Protein AF-0000000086680753 (afdb_homodimer)

Organism: NCBI:txid175570

Secondary structure (DSSP, 8-state):
--EEEEE--EEEE-S---TTTS-SSGGGTPPPEEEEE-GGGGGGGTT--TT-EEEEEEE-TTS-TT--EE-GGG-TTSPPEEGGGS--S-SSS-EEEEEEEEEEEETTEEEEES--PPTTPEEEEEEEPTT-GGG-/--EEEEE--EEEE-S---TTTS-SSGGGTPPPEEEEE-GGGGGGGTT--TT-EEEEEEE-TTS-TT--EE-GGG-TTSPPEEGGGS--S-SSS-EEEEEEEEEEEETTEEEEES--PPTTPEEEEEEEPTT-GGG-

Sequence (272 aa):
MTEFHVRAVGRVESPLTDPATAPKQGDEGAPESTIVFEPEVAEALADLRPGTDVIVLTWLDRADRDVLAVHPRGDGSRPLTGVFSTRSPHRPNPIGLHRVTIAAVDGLRVRVRDLEALDGTPVLDVKPVLGDPADRMTEFHVRAVGRVESPLTDPATAPKQGDEGAPESTIVFEPEVAEALADLRPGTDVIVLTWLDRADRDVLAVHPRGDGSRPLTGVFSTRSPHRPNPIGLHRVTIAAVDGLRVRVRDLEALDGTPVLDVKPVLGDPADR

InterPro domains:
  IPR023368 Uncharacterised protein family UPF0066, conserved site [PS01318] (82-93)
  IPR023370 TrmO-like, N-terminal domain [PF01980] (22-129)
  IPR023370 TrmO-like, N-terminal domain [PS51668] (6-136)
  IPR023370 TrmO-like, N-terminal domain [TIGR00104] (2-129)
  IPR023370 TrmO-like, N-terminal domain [cd09281] (8-128)
  IPR036413 YaeB-like superfamily [SSF118196] (1-130)
  IPR036414 YaeB, N-terminal domain superfamily [G3DSA:2.40.30.70] (1-131)
  IPR040372 YaeB-like [PTHR12818] (4-130)

Nearest PDB structures (foldseek):
  2nv4-assembly1_B  TM=9.648E-01  e=2.435E-14  Archaeoglobus fulgidus
  3okx-assembly1_A  TM=9.359E-01  e=1.931E-12  Rhodopseudomonas palustris CGA009
  3okx-assembly1_B  TM=9.207E-01  e=9.817E-12  Rhodopseudomonas palustris CGA009
  7btz-assembly1_A  TM=8.408E-01  e=1.798E-08  Pseudomonas aeruginosa
  7bu1-assembly1_B  TM=8.582E-01  e=2.978E-08  Pseudomonas aeruginosa

Radius of gyration: 17.63 Å; Cα contacts (8 Å, |Δi|>4): 709; chains: 2; bounding box: 53×44×38 Å

Structure (mmCIF, N/CA/C/O backbone):
data_AF-0000000086680753-model_v1
#
loop_
_entity.id
_entity.type
_entity.pdbx_description
1 polymer 'tRNA (N6-threonylcarbamoyladenosine(37)-N6)-methyltransferase TrmO'
#
loop_
_atom_site.group_PDB
_atom_site.id
_atom_site.type_symbol
_atom_site.label_atom_id
_atom_site.label_alt_id
_atom_site.label_comp_id
_atom_site.label_asym_id
_atom_site.label_entity_id
_atom_site.label_seq_id
_atom_site.pdbx_PDB_ins_code
_atom_site.Cartn_x
_atom_site.Cartn_y
_atom_site.Cartn_z
_atom_site.occupancy
_atom_site.B_iso_or_equiv
_atom_site.auth_seq_id
_atom_site.auth_comp_id
_atom_site.auth_asym_id
_atom_site.auth_atom_id
_atom_site.pdbx_PDB_model_num
ATOM 1 N N . MET A 1 1 ? -0.742 -4.562 -20.891 1 67.62 1 MET A N 1
ATOM 2 C CA . MET A 1 1 ? -0.911 -4.469 -19.453 1 67.62 1 MET A CA 1
ATOM 3 C C . MET A 1 1 ? -1.925 -3.389 -19.094 1 67.62 1 MET A C 1
ATOM 5 O O . MET A 1 1 ? -1.919 -2.305 -19.672 1 67.62 1 MET A O 1
ATOM 9 N N . THR A 1 2 ? -2.979 -3.742 -18.297 1 86.5 2 THR A N 1
ATOM 10 C CA . THR A 1 2 ? -4.023 -2.814 -17.875 1 86.5 2 THR A CA 1
ATOM 11 C C . THR A 1 2 ? -3.451 -1.74 -16.953 1 86.5 2 THR A C 1
ATOM 13 O O . THR A 1 2 ? -2.625 -2.033 -16.078 1 86.5 2 THR A O 1
ATOM 16 N N . GLU A 1 3 ? -3.666 -0.49 -17.344 1 89.5 3 GLU A N 1
ATOM 17 C CA . GLU A 1 3 ? -3.16 0.636 -16.562 1 89.5 3 GLU A CA 1
ATOM 18 C C . GLU A 1 3 ? -4.297 1.396 -15.883 1 89.5 3 GLU A C 1
ATOM 20 O O . GLU A 1 3 ? -5.441 1.356 -16.344 1 89.5 3 GLU A O 1
ATOM 25 N N . PHE A 1 4 ? -3.996 1.906 -14.75 1 94.81 4 PHE A N 1
ATOM 26 C CA . PHE A 1 4 ? -4.887 2.762 -13.977 1 94.81 4 PHE A CA 1
ATOM 27 C C . PHE A 1 4 ? -4.195 4.066 -13.602 1 94.81 4 PHE A C 1
ATOM 29 O O . PHE A 1 4 ? -2.973 4.188 -13.727 1 94.81 4 PHE A O 1
ATOM 36 N N . HIS A 1 5 ? -5.008 5.012 -13.203 1 95.62 5 HIS A N 1
ATOM 37 C CA . HIS A 1 5 ? -4.438 6.289 -12.797 1 95.62 5 HIS A CA 1
ATOM 38 C C . HIS A 1 5 ? -4.621 6.52 -11.297 1 95.62 5 HIS A C 1
ATOM 40 O O . HIS A 1 5 ? -5.684 6.234 -10.75 1 95.62 5 HIS A O 1
ATOM 46 N N . VAL A 1 6 ? -3.586 6.953 -10.68 1 96.69 6 VAL A N 1
ATOM 47 C CA . VAL A 1 6 ? -3.684 7.426 -9.305 1 96.69 6 VAL A CA 1
ATOM 48 C C . VAL A 1 6 ? -3.518 8.945 -9.266 1 96.69 6 VAL A C 1
ATOM 50 O O . VAL A 1 6 ? -2.82 9.516 -10.109 1 96.69 6 VAL A O 1
ATOM 53 N N . ARG A 1 7 ? -4.137 9.523 -8.383 1 97 7 ARG A N 1
ATOM 54 C CA . ARG A 1 7 ? -3.975 10.969 -8.211 1 97 7 ARG A CA 1
ATOM 55 C C . ARG A 1 7 ? -3.334 11.281 -6.859 1 97 7 ARG A C 1
ATOM 57 O O . ARG A 1 7 ? -3.604 10.609 -5.863 1 97 7 ARG A O 1
ATOM 64 N N . ALA A 1 8 ? -2.486 12.273 -6.852 1 98.25 8 ALA A N 1
ATOM 65 C CA . ALA A 1 8 ? -1.929 12.75 -5.59 1 98.25 8 ALA A CA 1
ATOM 66 C C . ALA A 1 8 ? -2.998 13.43 -4.738 1 98.25 8 ALA A C 1
ATOM 68 O O . ALA A 1 8 ? -3.668 14.359 -5.199 1 98.25 8 ALA A O 1
ATOM 69 N N . VAL A 1 9 ? -3.189 12.977 -3.535 1 98.56 9 VAL A N 1
ATOM 70 C CA . VAL A 1 9 ? -4.164 13.594 -2.643 1 98.56 9 VAL A CA 1
ATOM 71 C C . VAL A 1 9 ? -3.463 14.586 -1.712 1 98.56 9 VAL A C 1
ATOM 73 O O . VAL A 1 9 ? -4.109 15.242 -0.892 1 98.56 9 VAL A O 1
ATOM 76 N N . GLY A 1 10 ? -2.229 14.664 -1.753 1 98.56 10 GLY A N 1
ATOM 77 C CA . GLY A 1 10 ? -1.37 15.555 -0.987 1 98.56 10 GLY A CA 1
ATOM 78 C C . GLY A 1 10 ? 0.098 15.414 -1.344 1 98.56 10 GLY A C 1
ATOM 79 O O . GLY A 1 10 ? 0.443 14.789 -2.346 1 98.56 10 GLY A O 1
ATOM 80 N N . ARG A 1 11 ? 0.912 16 -0.553 1 98.56 11 ARG A N 1
ATOM 81 C CA . ARG A 1 11 ? 2.357 15.969 -0.752 1 98.56 11 ARG A CA 1
ATOM 82 C C . ARG A 1 11 ? 3.096 16.047 0.58 1 98.56 11 ARG A C 1
ATOM 84 O O . ARG A 1 11 ? 2.58 16.594 1.551 1 98.56 11 ARG A O 1
ATOM 91 N N . VAL A 1 12 ? 4.254 15.484 0.548 1 98.12 12 VAL A N 1
ATOM 92 C CA . VAL A 1 12 ? 5.105 15.516 1.732 1 98.12 12 VAL A CA 1
ATOM 93 C C . VAL A 1 12 ? 5.938 16.797 1.741 1 98.12 12 VAL A C 1
ATOM 95 O O . VAL A 1 12 ? 6.508 17.172 0.718 1 98.12 12 VAL A O 1
ATOM 98 N N . GLU A 1 13 ? 5.945 17.438 2.789 1 97.88 13 GLU A N 1
ATOM 99 C CA . GLU A 1 13 ? 6.938 18.453 3.125 1 97.88 13 GLU A CA 1
ATOM 100 C C . GLU A 1 13 ? 7.945 17.922 4.141 1 97.88 13 GLU A C 1
ATOM 102 O O . GLU A 1 13 ? 7.582 17.594 5.273 1 97.88 13 GLU A O 1
ATOM 107 N N . SER A 1 14 ? 9.141 17.797 3.736 1 95.38 14 SER A N 1
ATOM 108 C CA . SER A 1 14 ? 10.164 17.156 4.562 1 95.38 14 SER A CA 1
ATOM 109 C C . SER A 1 14 ? 11.516 17.844 4.375 1 95.38 14 SER A C 1
ATOM 111 O O . SER A 1 14 ? 11.789 18.422 3.326 1 95.38 14 SER A O 1
ATOM 113 N N . PRO A 1 15 ? 12.391 17.797 5.477 1 93.06 15 PRO A N 1
ATOM 114 C CA . PRO A 1 15 ? 13.766 18.266 5.301 1 93.06 15 PRO A CA 1
ATOM 115 C C . PRO A 1 15 ? 14.609 17.312 4.449 1 93.06 15 PRO A C 1
ATOM 117 O O . PRO A 1 15 ? 15.711 17.672 4.027 1 93.06 15 PRO A O 1
ATOM 120 N N . LEU A 1 16 ? 14.133 16.141 4.223 1 91 16 LEU A N 1
ATOM 121 C CA . LEU A 1 16 ? 14.844 15.172 3.398 1 91 16 LEU A CA 1
ATOM 122 C C . LEU A 1 16 ? 14.734 15.531 1.92 1 91 16 LEU A C 1
ATOM 124 O O . LEU A 1 16 ? 13.648 15.438 1.336 1 91 16 LEU A O 1
ATOM 128 N N . THR A 1 17 ? 15.797 15.859 1.272 1 89.75 17 THR A N 1
ATOM 129 C CA . THR A 1 17 ? 15.742 16.312 -0.115 1 89.75 17 THR A CA 1
ATOM 130 C C . THR 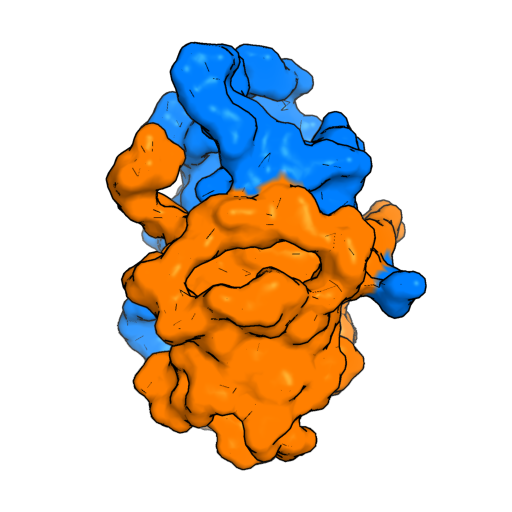A 1 17 ? 16.625 15.43 -1 1 89.75 17 THR A C 1
ATOM 132 O O . THR A 1 17 ? 16.5 15.453 -2.225 1 89.75 17 THR A O 1
ATOM 135 N N . ASP A 1 18 ? 17.438 14.648 -0.335 1 84.94 18 ASP A N 1
ATOM 136 C CA . ASP A 1 18 ? 18.406 13.812 -1.051 1 84.94 18 ASP A CA 1
ATOM 137 C C . ASP A 1 18 ? 18.203 12.336 -0.708 1 84.94 18 ASP A C 1
ATOM 139 O O . ASP A 1 18 ? 18.422 11.93 0.436 1 84.94 18 ASP A O 1
ATOM 143 N N . PRO A 1 19 ? 17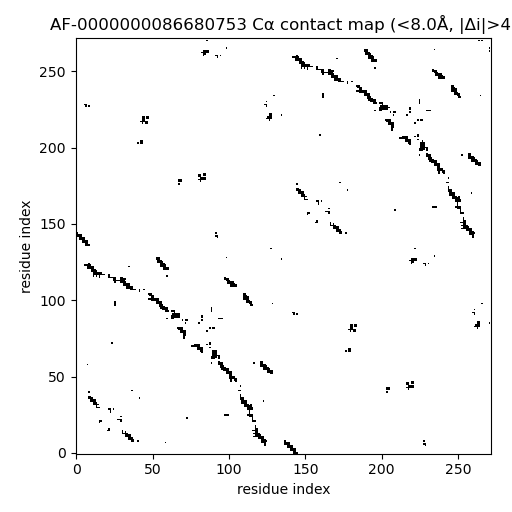.938 11.617 -1.78 1 79.69 19 PRO A N 1
ATOM 144 C CA . PRO A 1 19 ? 17.734 10.188 -1.535 1 79.69 19 PRO A CA 1
ATOM 145 C C . PRO A 1 19 ? 18.953 9.508 -0.934 1 79.69 19 PRO A C 1
ATOM 147 O O . PRO A 1 19 ? 18.812 8.539 -0.186 1 79.69 19 PRO A O 1
ATOM 150 N N . ALA A 1 20 ? 20.078 9.977 -1.262 1 78.31 20 ALA A N 1
ATOM 151 C CA . ALA A 1 20 ? 21.312 9.352 -0.806 1 78.31 20 ALA A CA 1
ATOM 152 C C . ALA A 1 20 ? 21.484 9.516 0.701 1 78.31 20 ALA A C 1
ATOM 154 O O . ALA A 1 20 ? 22.156 8.703 1.348 1 78.31 20 ALA A O 1
ATOM 155 N N . THR A 1 21 ? 20.875 10.531 1.277 1 76.25 21 THR A N 1
ATOM 156 C CA . THR A 1 21 ? 21.094 10.812 2.691 1 76.25 21 THR A CA 1
ATOM 157 C C . THR A 1 21 ? 19.859 10.484 3.508 1 76.25 21 THR A C 1
ATOM 159 O O . THR A 1 21 ? 19.875 10.555 4.738 1 76.25 21 THR A O 1
ATOM 162 N N . ALA A 1 22 ? 18.859 10.203 2.834 1 74.62 22 ALA A N 1
ATOM 163 C CA . ALA A 1 22 ? 17.609 9.875 3.527 1 74.62 22 ALA A CA 1
ATOM 164 C C . ALA A 1 22 ? 17.703 8.508 4.195 1 74.62 22 ALA A C 1
ATOM 166 O O . ALA A 1 22 ? 18.281 7.578 3.645 1 74.62 22 ALA A O 1
ATOM 167 N N . PRO A 1 23 ? 17.125 8.469 5.445 1 76.25 23 PRO A N 1
ATOM 168 C CA . PRO A 1 23 ? 17.016 7.137 6.043 1 76.25 23 PRO A CA 1
ATOM 169 C C . PRO A 1 23 ? 16.25 6.152 5.172 1 76.25 23 PRO A C 1
ATOM 171 O O . PRO A 1 23 ? 15.344 6.555 4.434 1 76.25 23 PRO A O 1
ATOM 174 N N . LYS A 1 24 ? 16.625 4.973 5.215 1 72 24 LYS A N 1
ATOM 175 C CA . LYS A 1 24 ? 15.977 3.955 4.391 1 72 24 LYS A CA 1
ATOM 176 C C . LYS A 1 24 ? 14.625 3.568 4.969 1 72 24 LYS A C 1
ATOM 178 O O . LYS A 1 24 ? 13.711 3.195 4.23 1 72 24 LYS A O 1
ATOM 183 N N . GLN A 1 25 ? 14.516 3.662 6.391 1 73.56 25 GLN A N 1
ATOM 184 C CA . GLN A 1 25 ? 13.25 3.395 7.066 1 73.56 25 GLN A CA 1
ATOM 185 C C . GLN A 1 25 ? 12.93 4.484 8.086 1 73.56 25 GLN A C 1
ATOM 187 O O . GLN A 1 25 ? 13.836 5.125 8.625 1 73.56 25 GLN A O 1
ATOM 192 N N . GLY A 1 26 ? 11.648 4.688 8.281 1 75.5 26 GLY A N 1
ATOM 193 C CA . GLY A 1 26 ? 11.18 5.758 9.141 1 75.5 26 GLY A CA 1
ATOM 194 C C . GLY A 1 26 ? 11.664 5.629 10.578 1 75.5 26 GLY A C 1
ATOM 195 O O . GLY A 1 26 ? 11.961 6.629 11.227 1 75.5 26 GLY A O 1
ATOM 196 N N . ASP A 1 27 ? 11.781 4.359 10.977 1 73.31 27 ASP A N 1
ATOM 197 C CA . ASP A 1 27 ? 12.148 4.145 12.375 1 73.31 27 ASP A CA 1
ATOM 198 C C . ASP A 1 27 ? 13.656 4.281 12.578 1 73.31 27 ASP A C 1
ATOM 200 O O . ASP A 1 27 ? 14.148 4.168 13.695 1 73.31 27 ASP A O 1
ATOM 204 N N . GLU A 1 28 ? 14.328 4.59 11.57 1 74.06 28 GLU A N 1
ATOM 205 C CA . GLU A 1 28 ? 15.773 4.766 11.648 1 74.06 28 GLU A CA 1
ATOM 206 C C . GLU A 1 28 ? 16.141 6.23 11.844 1 74.06 28 GLU A C 1
ATOM 208 O O . GLU A 1 28 ? 17.172 6.691 11.344 1 74.06 28 GLU A O 1
ATOM 213 N N . GLY A 1 29 ? 15.203 7.016 12.445 1 74.81 29 GLY A N 1
ATOM 214 C CA . GLY A 1 29 ? 15.516 8.398 12.773 1 74.81 29 GLY A CA 1
ATOM 215 C C . GLY A 1 29 ? 15.031 9.383 11.719 1 74.81 29 GLY A C 1
ATOM 216 O O . GLY A 1 29 ? 15.719 10.367 11.43 1 74.81 29 GLY A O 1
ATOM 217 N N . ALA A 1 30 ? 13.961 9.125 11.102 1 78.38 30 ALA A N 1
ATOM 218 C CA . ALA A 1 30 ? 13.414 10.094 10.156 1 78.38 30 ALA A CA 1
ATOM 219 C C . ALA A 1 30 ? 12.922 11.344 10.875 1 78.38 30 ALA A C 1
ATOM 221 O O . ALA A 1 30 ? 12.336 11.258 11.961 1 78.38 30 ALA A O 1
ATOM 222 N N . PRO A 1 31 ? 13.32 12.508 10.297 1 85.12 31 PRO A N 1
ATOM 223 C CA . PRO A 1 31 ? 12.82 13.742 10.891 1 85.12 31 PRO A CA 1
ATOM 224 C C . PRO A 1 31 ? 11.297 13.883 10.781 1 85.12 31 PRO A C 1
ATOM 226 O O . PRO A 1 31 ? 10.672 13.164 10 1 85.12 31 PRO A O 1
ATOM 229 N N . GLU A 1 32 ? 10.828 14.719 11.609 1 92.25 32 GLU A N 1
ATOM 230 C CA . GLU A 1 32 ? 9.414 15.031 11.477 1 92.25 32 GLU A CA 1
ATOM 231 C C . GLU A 1 32 ? 9.109 15.648 10.117 1 92.25 32 GLU A C 1
ATOM 233 O O . GLU A 1 32 ? 9.914 16.422 9.586 1 92.25 32 GLU A O 1
ATOM 238 N N . SER A 1 33 ? 7.996 15.273 9.578 1 96.69 33 SER A N 1
ATOM 239 C CA . SER A 1 33 ? 7.527 15.781 8.297 1 96.69 33 SER A CA 1
ATOM 240 C C . SER A 1 33 ? 6.047 16.141 8.344 1 96.69 33 SER A C 1
ATOM 242 O O . SER A 1 33 ? 5.371 15.867 9.344 1 96.69 33 SER A O 1
ATOM 244 N N . THR A 1 34 ? 5.672 16.922 7.363 1 98.5 34 THR A N 1
ATOM 245 C CA . THR A 1 34 ? 4.27 17.297 7.246 1 98.5 34 THR A CA 1
ATOM 246 C C . THR A 1 34 ? 3.68 16.812 5.93 1 98.5 34 THR A C 1
ATOM 248 O O . THR A 1 34 ? 4.32 16.906 4.883 1 98.5 34 THR A O 1
ATOM 251 N N . ILE A 1 35 ? 2.535 16.203 6.012 1 98.75 35 ILE A N 1
ATOM 252 C CA . ILE A 1 35 ? 1.749 15.93 4.812 1 98.75 35 ILE A CA 1
ATOM 253 C C . ILE A 1 35 ? 0.737 17.047 4.594 1 98.75 35 ILE A C 1
ATOM 255 O O . ILE A 1 35 ? -0.054 17.359 5.484 1 98.75 35 ILE A O 1
ATOM 259 N N . VAL A 1 36 ? 0.804 17.656 3.436 1 98.81 36 VAL A N 1
ATOM 260 C CA . VAL A 1 36 ? -0.153 18.688 3.061 1 98.81 36 VAL A CA 1
ATOM 261 C C . VAL A 1 36 ? -1.163 18.125 2.064 1 98.81 36 VAL A C 1
ATOM 263 O O . VAL A 1 36 ? -0.826 17.875 0.905 1 98.81 36 VAL A O 1
ATOM 266 N N . PHE A 1 37 ? -2.393 18 2.48 1 98.75 37 PHE A N 1
ATOM 267 C CA . PHE A 1 37 ? -3.422 17.375 1.656 1 98.75 37 PHE A CA 1
ATOM 268 C C . PHE A 1 37 ? -4.098 18.406 0.763 1 98.75 37 PHE A C 1
ATOM 270 O O . PHE A 1 37 ? -4.105 19.594 1.077 1 98.75 37 PHE A O 1
ATOM 277 N N . GLU A 1 38 ? -4.629 17.938 -0.342 1 98.31 38 GLU A N 1
ATOM 278 C CA . GLU A 1 38 ? -5.449 18.766 -1.222 1 98.31 38 GLU A CA 1
ATOM 279 C C . GLU A 1 38 ? -6.801 19.078 -0.584 1 98.31 38 GLU A C 1
ATOM 281 O O . GLU A 1 38 ? -7.391 18.219 0.083 1 98.31 38 GLU A O 1
ATOM 286 N N . PRO A 1 39 ? -7.336 20.266 -0.831 1 98.06 39 PRO A N 1
ATOM 287 C CA . PRO A 1 39 ? -8.633 20.641 -0.251 1 98.06 39 PRO A CA 1
ATOM 288 C C . PRO A 1 39 ? -9.742 19.672 -0.639 1 98.06 39 PRO A C 1
ATOM 290 O O . PRO A 1 39 ? -10.672 19.453 0.141 1 98.06 39 PRO A O 1
ATOM 293 N N . GLU A 1 40 ? -9.68 19.078 -1.734 1 97.44 40 GLU A N 1
ATOM 294 C CA . GLU A 1 40 ? -10.719 18.203 -2.271 1 97.44 40 GLU A CA 1
ATOM 295 C C . GLU A 1 40 ? -10.898 16.953 -1.406 1 97.44 40 GLU A C 1
ATOM 297 O O . GLU A 1 40 ? -11.93 16.281 -1.486 1 97.44 40 GLU A O 1
ATOM 302 N N . VAL A 1 41 ? -9.898 16.641 -0.578 1 98.44 41 VAL A N 1
ATOM 303 C CA . VAL A 1 41 ? -10.016 15.414 0.204 1 98.44 41 VAL A CA 1
ATOM 304 C C . VAL A 1 41 ? -10.141 15.758 1.687 1 98.44 41 VAL A C 1
ATOM 306 O O . VAL A 1 41 ? -9.891 14.914 2.549 1 98.44 41 VAL A O 1
ATOM 309 N N . ALA A 1 42 ? -10.477 16.938 2.027 1 98.44 42 ALA A N 1
ATOM 310 C CA . ALA A 1 42 ? -10.578 17.406 3.41 1 98.44 42 ALA A CA 1
ATOM 311 C C . ALA A 1 42 ? -11.477 16.484 4.23 1 98.44 42 ALA A C 1
ATOM 313 O O . ALA A 1 42 ? -11.125 16.109 5.355 1 98.44 42 ALA A O 1
ATOM 314 N N . GLU A 1 43 ? -12.609 16.062 3.682 1 98.19 43 GLU A N 1
ATOM 315 C CA . GLU A 1 43 ? -13.555 15.211 4.395 1 98.19 43 GLU A CA 1
ATOM 316 C C . GLU A 1 43 ? -12.938 13.859 4.727 1 98.19 43 GLU A C 1
ATOM 318 O O . GLU A 1 43 ? -13.258 13.258 5.754 1 98.19 43 GLU A O 1
ATOM 323 N N . ALA A 1 44 ? -12.062 13.375 3.865 1 98.5 44 ALA A N 1
ATOM 324 C CA . ALA A 1 44 ? -11.43 12.07 4.066 1 98.5 44 ALA A CA 1
ATOM 325 C C . ALA A 1 44 ? -10.523 12.086 5.289 1 98.5 44 ALA A C 1
ATOM 327 O O . ALA A 1 44 ? -10.234 11.031 5.867 1 98.5 44 ALA A O 1
ATOM 328 N N . LEU A 1 45 ? -10.047 13.227 5.719 1 97.56 45 LEU A N 1
ATOM 329 C CA . LEU A 1 45 ? -9.078 13.359 6.797 1 97.56 45 LEU A CA 1
ATOM 330 C C . LEU A 1 45 ? -9.773 13.641 8.125 1 97.56 45 LEU A C 1
ATOM 332 O O . LEU A 1 45 ? -9.133 13.703 9.172 1 97.56 45 LEU A O 1
ATOM 336 N N . ALA A 1 46 ? -11.039 13.758 8.133 1 96.94 46 ALA A N 1
ATOM 337 C CA . ALA A 1 46 ? -11.812 14.398 9.203 1 96.94 46 ALA A CA 1
ATOM 338 C C . ALA A 1 46 ? -11.586 13.688 10.539 1 96.94 46 ALA A C 1
ATOM 340 O O . ALA A 1 46 ? -11.703 14.297 11.602 1 96.94 46 ALA A O 1
ATOM 341 N N . ASP A 1 47 ? -11.18 12.398 10.516 1 97.19 47 ASP A N 1
ATOM 342 C CA . ASP A 1 47 ? -11.148 11.617 11.75 1 97.19 47 ASP A CA 1
ATOM 343 C C . ASP A 1 47 ? -9.719 11.234 12.125 1 97.19 47 ASP A C 1
ATOM 345 O O . ASP A 1 47 ? -9.508 10.398 13.008 1 97.19 47 ASP A O 1
ATOM 349 N N . LEU A 1 48 ? -8.758 11.812 11.461 1 97.62 48 LEU A N 1
ATOM 350 C CA . 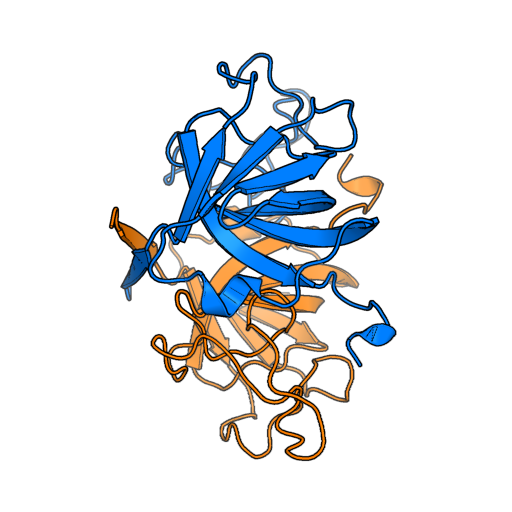LEU A 1 48 ? -7.371 11.625 11.867 1 97.62 48 LEU A CA 1
ATOM 351 C C . LEU A 1 48 ? -7.109 12.281 13.219 1 97.62 48 LEU A C 1
ATOM 353 O O . LEU A 1 48 ? -7.598 13.383 13.484 1 97.62 48 LEU A O 1
ATOM 357 N N . ARG A 1 49 ? -6.332 11.578 14.016 1 97.06 49 ARG A N 1
ATOM 358 C CA . ARG A 1 49 ? -6.082 12.078 15.359 1 97.06 49 ARG A CA 1
ATOM 359 C C . ARG A 1 49 ? -4.605 11.953 15.727 1 97.06 49 ARG A C 1
ATOM 361 O O . ARG A 1 49 ? -3.963 10.953 15.398 1 97.06 49 ARG A O 1
ATOM 368 N N . PRO A 1 50 ? -4.125 12.969 16.484 1 97.62 50 PRO A N 1
ATOM 369 C CA . PRO A 1 50 ? -2.752 12.852 16.969 1 97.62 50 PRO A CA 1
ATOM 370 C C . PRO A 1 50 ? -2.539 11.602 17.828 1 97.62 50 PRO A C 1
ATOM 372 O O . PRO A 1 50 ? -3.43 11.203 18.578 1 97.62 50 PRO A O 1
ATOM 375 N N . GLY A 1 51 ? -1.382 11 17.719 1 96.56 51 GLY A N 1
ATOM 376 C CA . GLY A 1 51 ? -1.025 9.836 18.516 1 96.56 51 GLY A CA 1
ATOM 377 C C . GLY A 1 51 ? -1.35 8.523 17.828 1 96.56 51 GLY A C 1
ATOM 378 O O . GLY A 1 51 ? -0.895 7.465 18.25 1 96.56 51 GLY A O 1
ATOM 379 N N . THR A 1 52 ? -2.082 8.578 16.719 1 95.62 52 THR A N 1
ATOM 380 C CA . THR A 1 52 ? -2.494 7.379 16 1 95.62 52 THR A CA 1
ATOM 381 C C . THR A 1 52 ? -1.432 6.961 14.992 1 95.62 52 THR A C 1
ATOM 383 O O . THR A 1 52 ? -0.862 7.805 14.297 1 95.62 52 THR A O 1
ATOM 386 N N . ASP A 1 53 ? -1.198 5.652 14.961 1 95.25 53 ASP A N 1
ATOM 387 C CA . ASP A 1 53 ? -0.374 5.105 13.883 1 95.25 53 ASP A CA 1
ATOM 388 C C . ASP A 1 53 ? -1.203 4.867 12.625 1 95.25 53 ASP A C 1
ATOM 390 O O . ASP A 1 53 ? -2.307 4.32 12.695 1 95.25 53 ASP A O 1
ATOM 394 N N . VAL A 1 54 ? -0.646 5.266 11.508 1 96.56 54 VAL A N 1
ATOM 395 C CA . VAL A 1 54 ? -1.313 5.055 10.227 1 96.56 54 VAL A CA 1
ATOM 396 C C . VAL A 1 54 ? -0.297 4.598 9.18 1 96.56 54 VAL A C 1
ATOM 398 O O . VAL A 1 54 ? 0.913 4.668 9.414 1 96.56 54 VAL A O 1
ATOM 401 N N . ILE A 1 55 ? -0.802 4.066 8.102 1 96.88 55 ILE A N 1
ATOM 402 C CA . ILE A 1 55 ? -0.023 3.764 6.902 1 96.88 55 ILE A CA 1
ATOM 403 C C . ILE A 1 55 ? -0.229 4.859 5.863 1 96.88 55 ILE A C 1
ATOM 405 O O . ILE A 1 55 ? -1.366 5.199 5.527 1 96.88 55 ILE A O 1
ATOM 409 N N . VAL A 1 56 ? 0.854 5.434 5.453 1 97.88 56 VAL A N 1
ATOM 410 C CA . VAL A 1 56 ? 0.818 6.402 4.359 1 97.88 56 VAL A CA 1
ATOM 411 C C . VAL A 1 56 ? 1.351 5.758 3.082 1 97.88 56 VAL A C 1
ATOM 413 O O . VAL A 1 56 ? 2.432 5.164 3.082 1 97.88 56 VAL A O 1
ATOM 416 N N . LEU A 1 57 ? 0.542 5.781 2.016 1 98.56 57 LEU A N 1
ATOM 417 C CA . LEU A 1 57 ? 0.99 5.367 0.69 1 98.56 57 LEU A CA 1
ATOM 418 C C . LEU A 1 57 ? 1.454 6.566 -0.126 1 98.56 57 LEU A C 1
ATOM 420 O O . LEU A 1 57 ? 0.767 7.59 -0.179 1 98.56 57 LEU A O 1
ATOM 424 N N . THR A 1 58 ? 2.582 6.449 -0.741 1 98.44 58 THR A N 1
ATOM 425 C CA . THR A 1 58 ? 3.148 7.52 -1.555 1 98.44 58 THR A CA 1
ATOM 426 C C . THR A 1 58 ? 3.479 7.016 -2.957 1 98.44 58 THR A C 1
ATOM 428 O O . THR A 1 58 ? 3.441 5.809 -3.215 1 98.44 58 THR A O 1
ATOM 431 N N . TRP A 1 59 ? 3.619 7.945 -3.848 1 98.38 59 TRP A N 1
ATOM 432 C CA . TRP A 1 59 ? 4.238 7.684 -5.141 1 98.38 59 TRP A CA 1
ATOM 433 C C . TRP A 1 59 ? 5.695 8.141 -5.148 1 98.38 59 TRP A C 1
ATOM 435 O O . TRP A 1 59 ? 5.98 9.336 -5.18 1 98.38 59 TRP A O 1
ATOM 445 N N . LEU A 1 60 ? 6.578 7.168 -5.066 1 97.12 60 LEU A N 1
ATOM 446 C CA . LEU A 1 60 ? 8 7.504 -5.086 1 97.12 60 LEU A CA 1
ATOM 447 C C . LEU A 1 60 ? 8.453 7.879 -6.492 1 97.12 60 LEU A C 1
ATOM 449 O O . LEU A 1 60 ? 9.062 7.066 -7.191 1 97.12 60 LEU A O 1
ATOM 453 N N . ASP A 1 61 ? 8.234 9.141 -6.84 1 94.94 61 ASP A N 1
ATOM 454 C CA . ASP A 1 61 ? 8.234 9.633 -8.211 1 94.94 61 ASP A CA 1
ATOM 455 C C . ASP A 1 61 ? 9.656 9.719 -8.766 1 94.94 61 ASP A C 1
ATOM 457 O O . ASP A 1 61 ? 9.852 9.953 -9.961 1 94.94 61 ASP A O 1
ATOM 461 N N . ARG A 1 62 ? 10.688 9.445 -7.992 1 94.38 62 ARG A N 1
ATOM 462 C CA . ARG A 1 62 ? 12.07 9.484 -8.453 1 94.38 62 ARG A CA 1
ATOM 463 C C . ARG A 1 62 ? 12.609 8.086 -8.688 1 94.38 62 ARG A C 1
ATOM 465 O O . ARG A 1 62 ? 13.766 7.914 -9.086 1 94.38 62 ARG A O 1
ATOM 472 N N . ALA A 1 63 ? 11.781 7.102 -8.484 1 95.94 63 ALA A N 1
ATOM 473 C CA . ALA A 1 63 ? 12.203 5.703 -8.586 1 95.94 63 ALA A CA 1
ATOM 474 C C . ALA A 1 63 ? 12.289 5.258 -10.039 1 95.94 63 ALA A C 1
ATOM 476 O O . ALA A 1 63 ? 11.625 5.824 -10.914 1 95.94 63 ALA A O 1
ATOM 477 N N . ASP A 1 64 ? 13.141 4.27 -10.297 1 97.25 64 ASP A N 1
ATOM 478 C CA . ASP A 1 64 ? 13.25 3.59 -11.586 1 97.25 64 ASP A CA 1
ATOM 479 C C . ASP A 1 64 ? 12.273 2.42 -11.672 1 97.25 64 ASP A C 1
ATOM 481 O O . ASP A 1 64 ? 12.438 1.413 -10.984 1 97.25 64 ASP A O 1
ATOM 485 N N . ARG A 1 65 ? 11.352 2.457 -12.586 1 97.62 65 ARG A N 1
ATOM 486 C CA . ARG A 1 65 ? 10.242 1.51 -12.648 1 97.62 65 ARG A CA 1
ATOM 487 C C . ARG A 1 65 ? 10.641 0.256 -13.422 1 97.62 65 ARG A C 1
ATOM 489 O O . ARG A 1 65 ? 9.875 -0.708 -13.484 1 97.62 65 ARG A O 1
ATOM 496 N N . ASP A 1 66 ? 11.781 0.262 -14.031 1 97.62 66 ASP A N 1
ATOM 497 C CA . ASP A 1 66 ? 12.211 -0.875 -14.836 1 97.62 66 ASP A CA 1
ATOM 498 C C . ASP A 1 66 ? 12.977 -1.895 -13.992 1 97.62 66 ASP A C 1
ATOM 500 O O . ASP A 1 66 ? 13.289 -2.988 -14.469 1 97.62 66 ASP A O 1
ATOM 504 N N . VAL A 1 67 ? 13.25 -1.541 -12.781 1 97.94 67 VAL A N 1
ATOM 505 C CA . VAL A 1 67 ? 14.055 -2.4 -11.914 1 97.94 67 VAL A CA 1
ATOM 506 C C . VAL A 1 67 ? 13.188 -3.533 -11.359 1 97.94 67 VAL A C 1
ATOM 508 O O . VAL A 1 67 ? 12.086 -3.293 -10.859 1 97.94 67 VAL A O 1
ATOM 511 N N . LEU A 1 68 ? 13.664 -4.746 -11.469 1 98.5 68 LEU A N 1
ATOM 512 C CA . LEU A 1 68 ? 12.922 -5.906 -11 1 98.5 68 LEU A CA 1
ATOM 513 C C . LEU A 1 68 ? 13.672 -6.625 -9.883 1 98.5 68 LEU A C 1
ATOM 515 O O . LEU A 1 68 ? 13.102 -7.457 -9.172 1 98.5 68 LEU A O 1
ATOM 519 N N . ALA A 1 69 ? 14.906 -6.32 -9.734 1 97.88 69 ALA A N 1
ATOM 520 C CA . ALA A 1 69 ? 15.727 -6.902 -8.672 1 97.88 69 ALA A CA 1
ATOM 521 C C . ALA A 1 69 ? 16.766 -5.898 -8.18 1 97.88 69 ALA A C 1
ATOM 523 O O . ALA A 1 69 ? 17.234 -5.055 -8.945 1 97.88 69 ALA A O 1
ATOM 524 N N . VAL A 1 70 ? 17.062 -6 -6.918 1 96.56 70 VAL A N 1
ATOM 525 C CA . VAL A 1 70 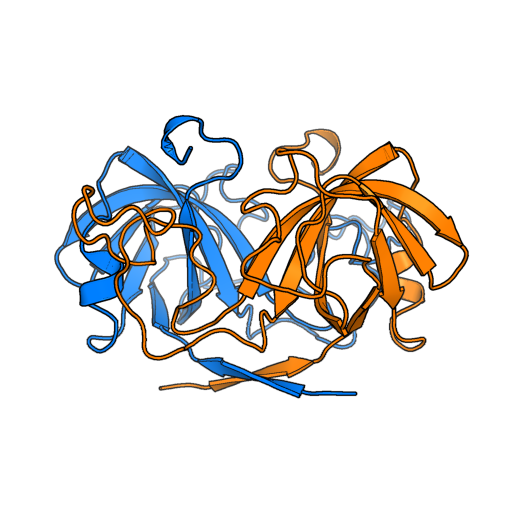? 18.047 -5.109 -6.297 1 96.56 70 VAL A CA 1
ATOM 526 C C . VAL A 1 70 ? 18.859 -5.883 -5.266 1 96.56 70 VAL A C 1
ATOM 528 O O . VAL A 1 70 ? 18.484 -6.988 -4.867 1 96.56 70 VAL A O 1
ATOM 531 N N . HIS A 1 71 ? 20.016 -5.289 -5.035 1 92.19 71 HIS A N 1
ATOM 532 C CA . HIS A 1 71 ? 20.688 -5.707 -3.807 1 92.19 71 HIS A CA 1
ATOM 533 C C . HIS A 1 71 ? 20.031 -5.078 -2.582 1 92.19 71 HIS A C 1
ATOM 535 O O . HIS A 1 71 ? 20 -3.852 -2.449 1 92.19 71 HIS A O 1
ATOM 541 N N . PRO A 1 72 ? 19.547 -5.875 -1.728 1 82.38 72 PRO A N 1
ATOM 542 C CA . PRO A 1 72 ? 18.828 -5.309 -0.578 1 82.38 72 PRO A CA 1
ATOM 543 C C . PRO A 1 72 ? 19.641 -4.223 0.135 1 82.38 72 PRO A C 1
ATOM 545 O O . PRO A 1 72 ? 20.844 -4.371 0.329 1 82.38 72 PRO A O 1
ATOM 548 N N . ARG A 1 73 ? 19 -3.117 0.412 1 78 73 ARG A N 1
ATOM 549 C CA . ARG A 1 73 ? 19.547 -1.945 1.086 1 78 73 ARG A CA 1
ATOM 550 C C . ARG A 1 73 ? 20.766 -1.404 0.338 1 78 73 ARG A C 1
ATOM 552 O O . ARG A 1 73 ? 21.609 -0.745 0.931 1 78 73 ARG A O 1
ATOM 559 N N . GLY A 1 74 ? 20.844 -1.85 -0.907 1 77.69 74 GLY A N 1
ATOM 560 C CA . GLY A 1 74 ? 21.953 -1.379 -1.729 1 77.69 74 GLY A CA 1
ATOM 561 C C . GLY A 1 74 ? 23.266 -2.037 -1.386 1 77.69 74 GLY A C 1
ATOM 562 O O . GLY A 1 74 ? 24.328 -1.573 -1.811 1 77.69 74 GLY A O 1
ATOM 563 N N . ASP A 1 75 ? 23.172 -3.094 -0.526 1 80.38 75 ASP A N 1
ATOM 564 C CA . ASP A 1 75 ? 24.359 -3.83 -0.122 1 80.38 75 ASP A CA 1
ATOM 565 C C . ASP A 1 75 ? 24.781 -4.832 -1.197 1 80.38 75 ASP A C 1
ATOM 567 O O . ASP A 1 75 ? 24.234 -5.93 -1.276 1 80.38 75 ASP A O 1
ATOM 571 N N . GLY A 1 76 ? 25.734 -4.441 -1.883 1 85 76 GLY A N 1
ATOM 572 C CA . GLY A 1 76 ? 26.203 -5.219 -3.02 1 85 76 GLY A CA 1
ATOM 573 C C . GLY A 1 76 ? 26.703 -6.598 -2.635 1 85 76 GLY A C 1
ATOM 574 O O . GLY A 1 76 ? 26.844 -7.473 -3.492 1 85 76 GLY A O 1
ATOM 575 N N . SER A 1 77 ? 27.031 -6.832 -1.372 1 87.94 77 SER A N 1
ATOM 576 C CA . SER A 1 77 ? 27.5 -8.133 -0.92 1 87.94 77 SER A CA 1
ATOM 577 C C . SER A 1 77 ? 26.344 -9.117 -0.772 1 87.94 77 SER A C 1
ATOM 579 O O . SER A 1 77 ? 26.562 -10.328 -0.671 1 87.94 77 SER A O 1
ATOM 581 N N . ARG A 1 78 ? 25.188 -8.641 -0.781 1 88.5 78 ARG A N 1
ATOM 582 C CA . ARG A 1 78 ? 24 -9.477 -0.677 1 88.5 78 ARG A CA 1
ATOM 583 C C . ARG A 1 78 ? 23.516 -9.906 -2.057 1 88.5 78 ARG A C 1
ATOM 585 O O . ARG A 1 78 ? 23.703 -9.188 -3.039 1 88.5 78 ARG A O 1
ATOM 592 N N . PRO A 1 79 ? 23 -11.023 -2.146 1 92.12 79 PRO A N 1
ATOM 593 C CA . PRO A 1 79 ? 22.516 -11.484 -3.451 1 92.12 79 PRO A CA 1
ATOM 594 C C . PRO A 1 79 ? 21.406 -10.594 -4.016 1 92.12 79 PRO A C 1
ATOM 596 O O . PRO A 1 79 ? 20.672 -9.961 -3.256 1 92.12 79 PRO A O 1
ATOM 599 N N . LEU A 1 80 ? 21.406 -10.484 -5.344 1 94.81 80 LEU A N 1
ATOM 600 C CA . LEU A 1 80 ? 20.281 -9.852 -6.027 1 94.81 80 LEU A CA 1
ATOM 601 C C . LEU A 1 80 ? 18.969 -10.484 -5.605 1 94.81 80 LEU A C 1
ATOM 603 O O . LEU A 1 80 ? 18.844 -11.711 -5.551 1 94.81 80 LEU A O 1
ATOM 607 N N . THR A 1 81 ? 18.047 -9.664 -5.227 1 96.56 81 THR A N 1
ATOM 608 C CA . THR A 1 81 ? 16.75 -10.078 -4.695 1 96.56 81 THR A CA 1
ATOM 609 C C . THR A 1 81 ? 15.609 -9.414 -5.469 1 96.56 81 THR A C 1
ATOM 611 O O . THR A 1 81 ? 15.656 -8.219 -5.75 1 96.56 81 THR A O 1
ATOM 614 N N . GLY A 1 82 ? 14.648 -10.195 -5.891 1 98.12 82 GLY A N 1
ATOM 615 C CA . GLY A 1 82 ? 13.484 -9.625 -6.543 1 98.12 82 GLY A CA 1
ATOM 616 C C . GLY A 1 82 ? 12.789 -8.562 -5.707 1 98.12 82 GLY A C 1
ATOM 617 O O . GLY A 1 82 ? 12.641 -8.727 -4.492 1 98.12 82 GLY A O 1
ATOM 618 N N . VAL A 1 83 ? 12.328 -7.531 -6.352 1 98.12 83 VAL A N 1
ATOM 619 C CA . VAL A 1 83 ? 11.883 -6.344 -5.629 1 98.12 83 VAL A CA 1
ATOM 620 C C . VAL A 1 83 ? 10.602 -6.664 -4.852 1 98.12 83 VAL A C 1
ATOM 622 O O . VAL A 1 83 ? 10.273 -5.98 -3.881 1 98.12 83 VAL A O 1
ATOM 625 N N . PHE A 1 84 ? 9.867 -7.746 -5.16 1 98.44 84 PHE A N 1
ATOM 626 C CA . PHE A 1 84 ? 8.664 -8.102 -4.422 1 98.44 84 PHE A CA 1
ATOM 627 C C . PHE A 1 84 ? 9.016 -8.734 -3.08 1 98.44 84 PHE A C 1
ATOM 629 O O . PHE A 1 84 ? 8.141 -8.961 -2.246 1 98.44 84 PHE A O 1
ATOM 636 N N . SER A 1 85 ? 10.273 -8.938 -2.865 1 96.62 85 SER A N 1
ATOM 637 C CA . SER A 1 85 ? 10.758 -9.414 -1.574 1 96.62 85 SER A CA 1
ATOM 638 C C . SER A 1 85 ? 11.578 -8.336 -0.863 1 96.62 85 SER A C 1
ATOM 640 O O . SER A 1 85 ? 12.344 -8.641 0.051 1 96.62 85 SER A O 1
ATOM 642 N N . THR A 1 86 ? 11.477 -7.121 -1.324 1 94.88 86 THR A N 1
ATOM 643 C CA . THR A 1 86 ? 12.172 -5.992 -0.724 1 94.88 86 THR A CA 1
ATOM 644 C C . THR A 1 86 ? 11.242 -4.793 -0.582 1 94.88 86 THR A C 1
ATOM 646 O O . THR A 1 86 ? 10.078 -4.855 -0.982 1 94.88 86 THR A O 1
ATOM 649 N N . ARG A 1 87 ? 11.758 -3.771 -0.011 1 94 87 ARG A N 1
ATOM 650 C CA . ARG A 1 87 ? 11.031 -2.512 0.082 1 94 87 ARG A CA 1
ATOM 651 C C . ARG A 1 87 ? 11.695 -1.431 -0.765 1 94 87 ARG A C 1
ATOM 653 O O . ARG A 1 87 ? 11.547 -0.239 -0.486 1 94 87 ARG A O 1
ATOM 660 N N . SER A 1 88 ? 12.414 -1.867 -1.771 1 94.12 88 SER A N 1
ATOM 661 C CA . SER A 1 88 ? 13.055 -0.941 -2.697 1 94.12 88 SER A CA 1
ATOM 662 C C . SER A 1 88 ? 12.039 -0.002 -3.336 1 94.12 88 SER A C 1
ATOM 664 O O . SER A 1 88 ? 10.953 -0.43 -3.73 1 94.12 88 SER A O 1
ATOM 666 N N . PRO A 1 89 ? 12.406 1.299 -3.395 1 95.31 89 PRO A N 1
ATOM 667 C CA . PRO A 1 89 ? 11.523 2.213 -4.129 1 95.31 89 PRO A CA 1
ATOM 668 C C . PRO A 1 89 ? 11.484 1.92 -5.625 1 95.31 89 PRO A C 1
ATOM 670 O O . PRO A 1 89 ? 10.547 2.326 -6.316 1 95.31 89 PRO A O 1
ATOM 673 N N . HIS A 1 90 ? 12.586 1.308 -6.145 1 96.94 90 HIS A N 1
ATOM 674 C CA . HIS A 1 90 ? 12.688 0.968 -7.559 1 96.94 90 HIS A CA 1
ATOM 675 C C . HIS A 1 90 ? 11.93 -0.321 -7.871 1 96.94 90 HIS A C 1
ATOM 677 O O . HIS A 1 90 ? 12.391 -1.412 -7.523 1 96.94 90 HIS A O 1
ATOM 683 N N . ARG A 1 91 ? 10.93 -0.202 -8.57 1 98.56 91 ARG A N 1
ATOM 684 C CA . ARG A 1 91 ? 10.008 -1.3 -8.852 1 98.56 91 ARG A CA 1
ATOM 685 C C . ARG A 1 91 ? 8.945 -0.881 -9.859 1 98.56 91 ARG A C 1
ATOM 687 O O . ARG A 1 91 ? 8.766 0.31 -10.117 1 98.56 91 ARG A O 1
ATOM 694 N N . PRO A 1 92 ? 8.18 -1.785 -10.453 1 98.25 92 PRO A N 1
ATOM 695 C CA . PRO A 1 92 ? 7.25 -1.461 -11.531 1 98.25 92 PRO A CA 1
ATOM 696 C C . PRO A 1 92 ? 6.254 -0.371 -11.141 1 98.25 92 PRO A C 1
ATOM 698 O O . PRO A 1 92 ? 5.98 0.535 -11.938 1 98.25 92 PRO A O 1
ATOM 701 N N . ASN A 1 93 ? 5.637 -0.496 -9.992 1 98.69 93 ASN A N 1
ATOM 702 C CA . ASN A 1 93 ? 4.82 0.558 -9.398 1 98.69 93 ASN A CA 1
ATOM 703 C C . ASN A 1 93 ? 5.445 1.095 -8.117 1 98.69 93 ASN A C 1
ATOM 705 O O . ASN A 1 93 ? 5.383 0.443 -7.07 1 98.69 93 ASN A O 1
ATOM 709 N N . PRO A 1 94 ? 6.047 2.287 -8.172 1 98.31 94 PRO A N 1
ATOM 710 C CA . PRO A 1 94 ? 6.805 2.787 -7.023 1 98.31 94 PRO A CA 1
ATOM 711 C C . PRO A 1 94 ? 5.906 3.357 -5.926 1 98.31 94 PRO A C 1
ATOM 713 O O . PRO A 1 94 ? 6.035 4.531 -5.566 1 98.31 94 PRO A O 1
ATOM 716 N N . ILE A 1 95 ? 5.02 2.52 -5.445 1 98.5 95 ILE A N 1
ATOM 717 C CA . ILE A 1 95 ? 4.16 2.883 -4.324 1 98.5 95 ILE A CA 1
ATOM 718 C C . ILE A 1 95 ? 4.902 2.648 -3.01 1 98.5 95 ILE A C 1
ATOM 720 O O . ILE A 1 95 ? 5.25 1.512 -2.68 1 98.5 95 ILE A O 1
ATOM 724 N N . GLY A 1 96 ? 5.184 3.73 -2.32 1 97.25 96 GLY A N 1
ATOM 725 C CA . GLY A 1 96 ? 5.773 3.631 -0.995 1 97.25 96 GLY A CA 1
ATOM 726 C C . GLY A 1 96 ? 4.766 3.279 0.083 1 97.25 96 GLY A C 1
ATOM 727 O O . GLY A 1 96 ? 3.604 3.688 0.011 1 97.25 96 GLY A O 1
ATOM 728 N N . LEU A 1 97 ? 5.152 2.555 1.002 1 96.44 97 LEU A N 1
ATOM 729 C CA . LEU A 1 97 ? 4.379 2.166 2.176 1 96.44 97 LEU A CA 1
ATOM 730 C C . LEU A 1 97 ? 5.105 2.553 3.459 1 96.44 97 LEU A C 1
ATOM 732 O O . LEU A 1 97 ? 6.188 2.031 3.744 1 96.44 97 LEU A O 1
ATOM 736 N N . HIS A 1 98 ? 4.496 3.473 4.258 1 94.25 98 HIS A N 1
ATOM 737 C CA . HIS A 1 98 ? 5.148 4.031 5.434 1 94.25 98 HIS A CA 1
ATOM 738 C C . HIS A 1 98 ? 4.25 3.924 6.664 1 94.25 98 HIS A C 1
ATOM 740 O O . HIS A 1 98 ? 3.115 4.402 6.652 1 94.25 98 HIS A O 1
ATOM 746 N N . ARG A 1 99 ? 4.738 3.246 7.633 1 93.81 99 ARG A N 1
ATOM 747 C CA . ARG A 1 99 ? 4.066 3.369 8.922 1 93.81 99 ARG A CA 1
ATOM 748 C C . ARG A 1 99 ? 4.531 4.621 9.664 1 93.81 99 ARG A C 1
ATOM 750 O O . ARG A 1 99 ? 5.73 4.801 9.898 1 93.81 99 ARG A O 1
ATOM 757 N N . VAL A 1 100 ? 3.621 5.473 10.039 1 95.38 100 VAL A N 1
ATOM 758 C CA . VAL A 1 100 ? 3.977 6.723 10.695 1 95.38 100 VAL A CA 1
ATOM 759 C C . VAL A 1 100 ? 3.051 6.961 11.891 1 95.38 100 VAL A C 1
ATOM 761 O O . VAL A 1 100 ? 2.002 6.328 12 1 95.38 100 VAL A O 1
ATOM 764 N N . THR A 1 101 ? 3.492 7.816 12.719 1 96.12 101 THR A N 1
ATOM 765 C CA . THR A 1 101 ? 2.666 8.281 13.828 1 96.12 101 THR A CA 1
ATOM 766 C C . THR A 1 101 ? 2.213 9.719 13.602 1 96.12 101 THR A C 1
ATOM 768 O O . THR A 1 101 ? 3.027 10.594 13.289 1 96.12 101 THR A O 1
ATOM 771 N N . ILE A 1 102 ? 0.899 9.961 13.688 1 97.75 102 ILE A N 1
ATOM 772 C CA . ILE A 1 102 ? 0.39 11.32 13.562 1 97.75 102 ILE A CA 1
ATOM 773 C C . ILE A 1 102 ? 0.773 12.133 14.797 1 97.75 102 ILE A C 1
ATOM 775 O O . ILE A 1 102 ? 0.459 11.75 15.922 1 97.75 102 ILE A O 1
ATOM 779 N N . ALA A 1 103 ? 1.479 13.195 14.57 1 98.12 103 ALA A N 1
ATOM 780 C CA . ALA A 1 103 ? 1.905 14.055 15.672 1 98.12 103 ALA A CA 1
ATOM 781 C C . ALA A 1 103 ? 0.893 15.172 15.922 1 98.12 103 ALA A C 1
ATOM 783 O O . ALA A 1 103 ? 0.623 15.531 17.062 1 98.12 103 ALA A O 1
ATOM 784 N N . ALA A 1 104 ? 0.353 15.734 14.836 1 98.44 104 ALA A N 1
ATOM 785 C CA . ALA A 1 104 ? -0.617 16.828 14.914 1 98.44 104 ALA A CA 1
ATOM 786 C C . ALA A 1 104 ? -1.432 16.922 13.625 1 98.44 104 ALA A C 1
ATOM 788 O O . ALA A 1 104 ? -0.962 16.531 12.555 1 98.44 104 ALA A O 1
ATOM 789 N N . VAL A 1 105 ? -2.621 17.438 13.797 1 98.44 105 VAL A N 1
ATOM 790 C CA . VAL A 1 105 ? -3.496 17.703 12.664 1 98.44 105 VAL A CA 1
ATOM 791 C C . VAL A 1 105 ? -3.967 19.141 12.695 1 98.44 105 VAL A C 1
ATOM 793 O O . VAL A 1 105 ? -4.602 19.578 13.664 1 98.44 105 VAL A O 1
ATOM 796 N N . ASP A 1 106 ? -3.668 19.906 11.711 1 97.94 106 ASP A N 1
ATOM 797 C CA . ASP A 1 106 ? -4.094 21.281 11.539 1 97.94 106 ASP A CA 1
ATOM 798 C C . ASP A 1 106 ? -4.727 21.5 10.164 1 97.94 106 ASP A C 1
ATOM 800 O O . ASP A 1 106 ? -4.055 21.953 9.227 1 97.94 106 ASP A O 1
ATOM 804 N N . GLY A 1 107 ? -6.043 21.297 10.094 1 97.12 107 GLY A N 1
ATOM 805 C CA . GLY A 1 107 ? -6.711 21.359 8.805 1 97.12 107 GLY A CA 1
ATOM 806 C C . GLY A 1 107 ? -6.172 20.359 7.805 1 97.12 107 GLY A C 1
ATOM 807 O O . GLY A 1 107 ? -6.223 19.141 8.039 1 97.12 107 GLY A O 1
ATOM 808 N N . LEU A 1 108 ? -5.609 20.906 6.758 1 98.5 108 LEU A N 1
ATOM 809 C CA . LEU A 1 108 ? -5.113 20.078 5.668 1 98.5 108 LEU A CA 1
ATOM 810 C C . LEU A 1 108 ? -3.656 19.688 5.898 1 98.5 108 LEU A C 1
ATOM 812 O O . LEU A 1 108 ? -3.064 18.969 5.09 1 98.5 108 LEU A O 1
ATOM 816 N N . ARG A 1 109 ? -3.098 20.125 6.988 1 98.75 109 ARG A N 1
ATOM 817 C CA . ARG A 1 109 ? -1.705 19.844 7.32 1 98.75 109 ARG A CA 1
ATOM 818 C C . ARG A 1 109 ? -1.607 18.828 8.461 1 98.75 109 ARG A C 1
ATOM 820 O O . ARG A 1 109 ? -2.1 19.078 9.562 1 98.75 109 ARG A O 1
ATOM 827 N N . VAL A 1 110 ? -1.015 17.703 8.203 1 98.75 110 VAL A N 1
ATOM 828 C CA . VAL A 1 110 ? -0.86 16.625 9.172 1 98.75 110 VAL A CA 1
ATOM 829 C C . VAL A 1 110 ? 0.623 16.375 9.445 1 98.75 110 VAL A C 1
ATOM 831 O O . VAL A 1 110 ? 1.35 15.914 8.562 1 98.75 110 VAL A O 1
ATOM 834 N N . ARG A 1 111 ? 1.052 16.719 10.617 1 98.62 111 ARG A N 1
ATOM 835 C CA . ARG A 1 111 ? 2.428 16.438 11.016 1 98.62 111 ARG A CA 1
ATOM 836 C C . ARG A 1 111 ? 2.594 14.984 11.438 1 98.62 111 ARG A C 1
ATOM 838 O O . ARG A 1 111 ? 1.758 14.445 12.156 1 98.62 111 ARG A O 1
ATOM 845 N N . VAL A 1 112 ? 3.666 14.398 10.945 1 97.88 112 VAL A N 1
ATOM 846 C CA . VAL A 1 112 ? 3.869 12.977 11.227 1 97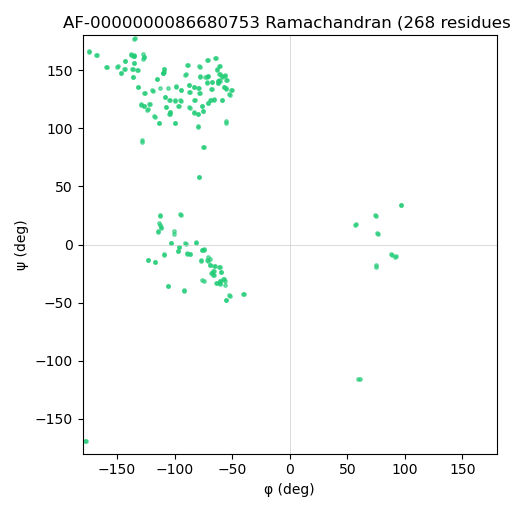.88 112 VAL A CA 1
ATOM 847 C C . VAL A 1 112 ? 5.324 12.734 11.617 1 97.88 112 VAL A C 1
ATOM 849 O O . VAL A 1 112 ? 6.207 13.523 11.273 1 97.88 112 VAL A O 1
ATOM 852 N N . ARG A 1 113 ? 5.484 11.648 12.344 1 95.56 113 ARG A N 1
ATOM 853 C CA . ARG A 1 113 ? 6.805 11.125 12.672 1 95.56 113 ARG A CA 1
ATOM 854 C C . ARG A 1 113 ? 7.082 9.828 11.922 1 95.56 113 ARG A C 1
ATOM 856 O O . ARG A 1 113 ? 6.148 9.117 11.531 1 95.56 113 ARG A O 1
ATOM 863 N N . ASP A 1 114 ? 8.391 9.578 11.648 1 92.06 114 ASP A N 1
ATOM 864 C CA . ASP A 1 114 ? 8.867 8.312 11.094 1 92.06 114 ASP A CA 1
ATOM 865 C C . ASP A 1 114 ? 8.508 8.188 9.617 1 92.06 114 ASP A C 1
ATOM 867 O O . ASP A 1 114 ? 8.242 7.09 9.125 1 92.06 114 ASP A O 1
ATOM 871 N N . LEU A 1 115 ? 8.328 9.297 8.945 1 93.38 115 LEU A N 1
ATOM 872 C CA . LEU A 1 115 ? 8.141 9.297 7.5 1 93.38 115 LEU A CA 1
ATOM 873 C C . LEU A 1 115 ? 9.461 9.586 6.785 1 93.38 115 LEU A C 1
ATOM 875 O O . LEU A 1 115 ? 10.008 10.68 6.906 1 93.38 115 LEU A O 1
ATOM 879 N N . GLU A 1 116 ? 9.945 8.688 5.984 1 91.12 116 GLU A N 1
ATOM 880 C CA . GLU A 1 116 ? 11.25 8.82 5.344 1 91.12 116 GLU A CA 1
ATOM 881 C C . GLU A 1 116 ? 11.109 9.281 3.898 1 91.12 116 GLU A C 1
ATOM 883 O O . GLU A 1 116 ? 12.094 9.344 3.162 1 91.12 116 GLU A O 1
ATOM 888 N N . ALA A 1 117 ? 10 9.695 3.496 1 94 117 ALA A N 1
ATOM 889 C CA . ALA A 1 117 ? 9.773 10.164 2.133 1 94 117 ALA A CA 1
ATOM 890 C C . ALA A 1 117 ? 10.414 11.531 1.91 1 94 117 ALA A C 1
ATOM 892 O O . ALA A 1 117 ? 10.367 12.398 2.787 1 94 117 ALA A O 1
ATOM 893 N N . LEU A 1 118 ? 10.945 11.758 0.699 1 95.38 118 LEU A N 1
ATOM 894 C CA . LEU A 1 118 ? 11.625 13 0.335 1 95.38 118 LEU A CA 1
ATOM 895 C C . LEU A 1 118 ? 10.625 14.148 0.199 1 95.38 118 LEU A C 1
ATOM 897 O O . LEU A 1 118 ? 9.438 13.914 -0.055 1 95.38 118 LEU A O 1
ATOM 901 N N . ASP A 1 119 ? 11.203 15.305 0.321 1 96.75 119 ASP A N 1
ATOM 902 C CA . ASP A 1 119 ? 10.406 16.5 0.112 1 96.75 119 ASP A CA 1
ATOM 903 C C . ASP A 1 119 ? 9.734 16.484 -1.259 1 96.75 119 ASP A C 1
ATOM 905 O O . ASP A 1 119 ? 10.359 16.141 -2.26 1 96.75 119 ASP A O 1
ATOM 909 N N . GLY A 1 120 ? 8.422 16.844 -1.279 1 97.31 120 GLY A N 1
ATOM 910 C CA . GLY A 1 120 ? 7.691 16.922 -2.533 1 97.31 120 GLY A CA 1
ATOM 911 C C . GLY A 1 120 ? 7.062 15.609 -2.955 1 97.31 120 GLY A C 1
ATOM 912 O O . GLY A 1 120 ? 6.297 15.562 -3.92 1 97.31 120 GLY A O 1
ATOM 913 N N . THR A 1 121 ? 7.367 14.531 -2.275 1 97.5 121 THR A N 1
ATOM 914 C CA . THR A 1 121 ? 6.832 13.227 -2.643 1 97.5 121 THR A CA 1
ATOM 915 C C . THR A 1 121 ? 5.305 13.242 -2.615 1 97.5 121 THR A C 1
ATOM 917 O O . THR A 1 121 ? 4.703 13.664 -1.626 1 97.5 121 THR A O 1
ATOM 920 N N . PRO A 1 122 ? 4.645 12.883 -3.734 1 98.5 122 PRO A N 1
ATOM 921 C CA . PRO A 1 122 ? 3.184 12.812 -3.746 1 98.5 122 PRO A CA 1
ATOM 922 C C . PRO A 1 122 ? 2.633 11.766 -2.779 1 98.5 122 PRO A C 1
ATOM 924 O O . PRO A 1 122 ? 3.215 10.688 -2.631 1 98.5 122 PRO A O 1
ATOM 927 N N . VAL A 1 123 ? 1.568 12.078 -2.078 1 98.75 123 VAL A N 1
ATOM 928 C CA . VAL A 1 123 ? 0.841 11.164 -1.205 1 98.75 123 VAL A CA 1
ATOM 929 C C . VAL A 1 123 ? -0.382 10.617 -1.937 1 98.75 123 VAL A C 1
ATOM 931 O O . VAL A 1 123 ? -1.104 11.359 -2.602 1 98.75 123 VAL A O 1
ATOM 934 N N . LEU A 1 124 ? -0.601 9.312 -1.804 1 98.69 124 LEU A N 1
ATOM 935 C CA . LEU A 1 124 ? -1.676 8.664 -2.549 1 98.69 124 LEU A CA 1
ATOM 936 C C . LEU A 1 124 ? -2.846 8.328 -1.631 1 98.69 124 LEU A C 1
ATOM 938 O O . LEU A 1 124 ? -4 8.336 -2.062 1 98.69 124 LEU A O 1
ATOM 942 N N . ASP A 1 125 ? -2.564 7.969 -0.414 1 98.62 125 ASP A N 1
ATOM 943 C CA . ASP A 1 125 ? -3.602 7.477 0.485 1 98.62 125 ASP A CA 1
ATOM 944 C C . ASP A 1 125 ? -3.092 7.395 1.922 1 98.62 125 ASP A C 1
ATOM 946 O O . ASP A 1 125 ? -1.883 7.445 2.16 1 98.62 125 ASP A O 1
ATOM 950 N N . VAL A 1 126 ? -3.959 7.309 2.852 1 98.5 126 VAL A N 1
ATOM 951 C CA . VAL A 1 126 ? -3.705 7.027 4.262 1 98.5 126 VAL A CA 1
ATOM 952 C C . VAL A 1 126 ? -4.66 5.941 4.75 1 98.5 126 VAL A C 1
ATOM 954 O O . VAL A 1 126 ? -5.844 5.941 4.398 1 98.5 126 VAL A O 1
ATOM 957 N N . LYS A 1 127 ? -4.18 4.992 5.484 1 97 127 LYS A N 1
ATOM 958 C CA . LYS A 1 127 ? -4.973 3.908 6.059 1 97 127 LYS A CA 1
ATOM 959 C C . LYS A 1 127 ? -4.574 3.643 7.508 1 97 127 LYS A C 1
ATOM 961 O O . LYS A 1 127 ? -3.422 3.863 7.891 1 97 127 LYS A O 1
ATOM 966 N N . PRO A 1 128 ? -5.523 3.158 8.305 1 94.38 128 PRO A N 1
ATOM 967 C CA . PRO A 1 128 ? -5.113 2.629 9.602 1 94.38 128 PRO A CA 1
ATOM 968 C C . PRO A 1 128 ? -4.152 1.444 9.484 1 94.38 128 PRO A C 1
ATOM 970 O O . PRO A 1 128 ? -4.168 0.733 8.477 1 94.38 128 PRO A O 1
ATOM 973 N N . VAL A 1 129 ? -3.311 1.239 10.516 1 92.19 129 VAL A N 1
ATOM 974 C CA . VAL A 1 129 ? -2.395 0.103 10.539 1 92.19 129 VAL A CA 1
ATOM 975 C C . VAL A 1 129 ? -3.189 -1.201 10.539 1 92.19 129 VAL A C 1
ATOM 977 O O . VAL A 1 129 ? -4.258 -1.283 11.156 1 92.19 129 VAL A O 1
ATOM 980 N N . LEU A 1 130 ? -2.66 -2.193 9.773 1 77.88 130 LEU A N 1
ATOM 981 C CA . LEU A 1 130 ? -3.291 -3.508 9.758 1 77.88 130 LEU A CA 1
ATOM 982 C C . LEU A 1 130 ? -3.244 -4.148 11.148 1 77.88 130 LEU A C 1
ATOM 984 O O . LEU A 1 130 ? -2.244 -4.031 11.852 1 77.88 130 LEU A O 1
ATOM 988 N N . GLY A 1 131 ? -4.273 -5.031 11.445 1 64.25 131 GLY A N 1
ATOM 989 C CA . GLY A 1 131 ? -4.312 -5.785 12.688 1 64.25 131 GLY A CA 1
ATOM 990 C C . GLY A 1 131 ? -4.699 -4.938 13.883 1 64.25 131 GLY A C 1
ATOM 991 O O . GLY A 1 131 ? -4.75 -5.434 15.016 1 64.25 131 GLY A O 1
ATOM 992 N N . ASP A 1 132 ? -4.562 -3.691 13.734 1 50.12 132 ASP A N 1
ATOM 993 C CA . ASP A 1 132 ? -5.008 -2.889 14.867 1 50.12 132 ASP A CA 1
ATOM 994 C C . ASP A 1 132 ? -6.461 -3.193 15.219 1 50.12 132 ASP A C 1
ATOM 996 O O . ASP A 1 132 ? -7.348 -3.092 14.367 1 50.12 132 ASP A O 1
ATOM 1000 N N . PRO A 1 133 ? -6.629 -3.949 16.312 1 43.78 133 PRO A N 1
ATOM 1001 C CA . PRO A 1 133 ? -7.934 -4.363 16.828 1 43.78 133 PRO A CA 1
ATOM 1002 C C . PRO A 1 133 ? -8.984 -3.256 16.734 1 43.78 133 PRO A C 1
ATOM 1004 O O . PRO A 1 133 ? -10.18 -3.539 16.625 1 43.78 133 PRO A O 1
ATOM 1007 N N . ALA A 1 134 ? -8.594 -2.104 17.062 1 41.78 134 ALA A N 1
ATOM 1008 C CA . ALA A 1 134 ? -9.633 -1.083 17.062 1 41.78 134 ALA A CA 1
ATOM 1009 C C . ALA A 1 134 ? -10.32 -1 15.703 1 41.78 134 ALA A C 1
ATOM 1011 O O . ALA A 1 134 ? -11.375 -0.378 15.57 1 41.78 134 ALA A O 1
ATOM 1012 N N . ASP A 1 135 ? -9.602 -1.213 14.648 1 42.62 135 ASP A N 1
ATOM 1013 C CA . ASP A 1 135 ? -10.148 -1.069 13.305 1 42.62 135 ASP A CA 1
ATOM 1014 C C . ASP A 1 135 ? -11.141 -2.193 12.992 1 42.62 135 ASP A C 1
ATOM 1016 O O . ASP A 1 135 ? -11.609 -2.32 11.859 1 42.62 135 ASP A O 1
ATOM 1020 N N . ARG A 1 136 ? -11.102 -3.188 13.93 1 35.41 136 ARG A N 1
ATOM 1021 C CA . ARG A 1 136 ? -12.188 -4.152 13.812 1 35.41 136 ARG A CA 1
ATOM 1022 C C . ARG A 1 136 ? -13.508 -3.547 14.273 1 35.41 136 ARG A C 1
ATOM 1024 O O . ARG A 1 136 ? -13.531 -2.689 15.156 1 35.41 136 ARG A O 1
ATOM 1031 N N . MET B 1 1 ? -4.848 18.328 -10.156 1 68.88 1 MET B N 1
ATOM 1032 C CA . MET B 1 1 ? -4.223 17.297 -9.352 1 68.88 1 MET B CA 1
ATOM 1033 C C . MET B 1 1 ? -3.291 16.438 -10.195 1 68.88 1 MET B C 1
ATOM 1035 O O . MET B 1 1 ? -3.621 16.094 -11.336 1 68.88 1 MET B O 1
ATOM 1039 N N . THR B 1 2 ? -2 16.266 -9.758 1 87.31 2 THR B N 1
ATOM 1040 C CA . THR B 1 2 ? -1.004 15.469 -10.469 1 87.31 2 THR B CA 1
ATOM 1041 C C . THR B 1 2 ? -1.396 13.992 -10.469 1 87.31 2 THR B C 1
ATOM 1043 O O . THR B 1 2 ? -1.877 13.469 -9.461 1 87.31 2 THR B O 1
ATOM 1046 N N . GLU B 1 3 ? -1.465 13.422 -11.664 1 90.62 3 GLU B N 1
ATOM 1047 C CA . GLU B 1 3 ? -1.846 12.023 -11.812 1 90.62 3 GLU B CA 1
ATOM 1048 C C . GLU B 1 3 ? -0.662 11.172 -12.258 1 90.62 3 GLU B C 1
ATOM 1050 O O . GLU B 1 3 ? 0.28 11.688 -12.867 1 90.62 3 GLU B O 1
ATOM 1055 N N . PHE B 1 4 ? -0.648 9.953 -11.812 1 95.06 4 PHE B N 1
ATOM 1056 C CA . PHE B 1 4 ? 0.332 8.938 -12.195 1 95.06 4 PHE B CA 1
ATOM 1057 C C . PHE B 1 4 ? -0.359 7.672 -12.68 1 95.06 4 PHE B C 1
ATOM 1059 O O . PHE B 1 4 ? -1.533 7.445 -12.383 1 95.06 4 PHE B O 1
ATOM 1066 N N . HIS B 1 5 ? 0.379 6.898 -13.414 1 95.69 5 HIS B N 1
ATOM 1067 C CA . HIS B 1 5 ? -0.184 5.645 -13.906 1 95.69 5 HIS B CA 1
ATOM 1068 C C . HIS B 1 5 ? 0.384 4.449 -13.148 1 95.69 5 HIS B C 1
ATOM 1070 O O . HIS B 1 5 ? 1.586 4.395 -12.883 1 95.69 5 HIS B O 1
ATOM 1076 N N . VAL B 1 6 ? -0.479 3.578 -12.773 1 96.75 6 VAL B N 1
ATOM 1077 C CA . VAL B 1 6 ? -0.053 2.287 -12.242 1 96.75 6 VAL B CA 1
ATOM 1078 C C . VAL B 1 6 ? -0.396 1.18 -13.242 1 96.75 6 VAL B C 1
ATOM 1080 O O . VAL B 1 6 ? -1.385 1.279 -13.969 1 96.75 6 VAL B O 1
ATOM 1083 N N . ARG B 1 7 ? 0.375 0.235 -13.266 1 96.94 7 ARG B N 1
ATOM 1084 C CA . ARG B 1 7 ? 0.091 -0.91 -14.125 1 96.94 7 ARG B CA 1
ATOM 1085 C C . ARG B 1 7 ? -0.165 -2.166 -13.297 1 96.94 7 ARG B C 1
ATOM 1087 O O . ARG B 1 7 ? 0.464 -2.369 -12.258 1 96.94 7 ARG B O 1
ATOM 1094 N N . ALA B 1 8 ? -1.094 -2.965 -13.75 1 98.25 8 ALA B N 1
ATOM 1095 C CA . ALA B 1 8 ? -1.311 -4.262 -13.117 1 98.25 8 ALA B CA 1
ATOM 1096 C C . ALA B 1 8 ? -0.137 -5.203 -13.375 1 98.25 8 ALA B C 1
ATOM 1098 O O . ALA B 1 8 ? 0.246 -5.426 -14.523 1 98.25 8 ALA B O 1
ATOM 1099 N N . VAL B 1 9 ? 0.455 -5.727 -12.344 1 98.56 9 VAL B N 1
ATOM 1100 C CA . VAL B 1 9 ? 1.561 -6.664 -12.508 1 98.56 9 VAL B CA 1
ATOM 1101 C C . VAL B 1 9 ? 1.042 -8.094 -12.414 1 98.56 9 VAL B C 1
ATOM 1103 O O . VAL B 1 9 ? 1.811 -9.055 -12.547 1 98.56 9 VAL B O 1
ATOM 1106 N N . GLY B 1 10 ? -0.151 -8.281 -12.125 1 98.56 10 GLY B N 1
ATOM 1107 C CA . GLY B 1 10 ? -0.855 -9.555 -12.016 1 98.56 10 GLY B CA 1
ATOM 1108 C C . GLY B 1 10 ? -2.334 -9.391 -11.719 1 98.56 10 GLY B C 1
ATOM 1109 O O . GLY B 1 10 ? -2.871 -8.281 -11.805 1 98.56 10 GLY B O 1
ATOM 1110 N N . ARG B 1 11 ? -2.951 -10.477 -11.398 1 98.56 11 ARG B N 1
ATOM 1111 C CA . ARG B 1 11 ? -4.371 -10.484 -11.07 1 98.56 11 ARG B CA 1
ATOM 1112 C C . ARG B 1 11 ? -4.691 -11.586 -10.055 1 98.56 11 ARG B C 1
ATOM 1114 O O . ARG B 1 11 ? -3.988 -12.594 -9.992 1 98.56 11 ARG B O 1
ATOM 1121 N N . VAL B 1 12 ? -5.719 -11.328 -9.344 1 98.12 12 VAL B N 1
ATOM 1122 C CA . VAL B 1 12 ? -6.18 -12.297 -8.359 1 98.12 12 VAL B CA 1
ATOM 1123 C C . VAL B 1 12 ? -7.133 -13.297 -9.023 1 98.12 12 VAL B C 1
ATOM 1125 O O . VAL B 1 12 ? -8.023 -12.898 -9.781 1 98.12 12 VAL B O 1
ATOM 1128 N N . GLU B 1 13 ? -6.914 -14.492 -8.812 1 97.88 13 GLU B N 1
ATOM 1129 C CA . GLU B 1 13 ? -7.887 -15.555 -9.031 1 97.88 13 GLU B CA 1
ATOM 1130 C C . GLU B 1 13 ? -8.477 -16.047 -7.707 1 97.88 13 GLU B C 1
ATOM 1132 O O . GLU B 1 13 ? -7.758 -16.578 -6.863 1 97.88 13 GLU B O 1
ATOM 1137 N N . SER B 1 14 ? -9.711 -15.82 -7.523 1 95.44 14 SER B N 1
ATOM 1138 C CA . SER B 1 14 ? -10.359 -16.094 -6.246 1 95.44 14 SER B CA 1
ATOM 1139 C C . SER B 1 14 ? -11.781 -16.609 -6.445 1 95.44 14 SER B C 1
ATOM 1141 O O . SER B 1 14 ? -12.422 -16.281 -7.449 1 95.44 14 SER B O 1
ATOM 1143 N N . PRO B 1 15 ? -12.281 -17.469 -5.465 1 93.12 15 PRO B N 1
ATOM 1144 C CA . PRO B 1 15 ? -13.695 -17.828 -5.504 1 93.12 15 PRO B CA 1
ATOM 1145 C C . PRO B 1 15 ? -14.617 -16.672 -5.121 1 93.12 15 PRO B C 1
ATOM 1147 O O . PRO B 1 15 ? -15.836 -16.766 -5.316 1 93.12 15 PRO B O 1
ATOM 1150 N N . LEU B 1 16 ? -14.094 -15.648 -4.562 1 91 16 LEU B N 1
ATOM 1151 C CA . LEU B 1 16 ? -14.891 -14.484 -4.184 1 91 16 LEU B CA 1
ATOM 1152 C C . LEU B 1 16 ? -15.258 -13.656 -5.41 1 91 16 LEU B C 1
ATOM 1154 O O . LEU B 1 16 ? -14.391 -13.047 -6.035 1 91 16 LEU B O 1
ATOM 1158 N N . THR B 1 17 ? -16.5 -13.555 -5.75 1 89.81 17 THR B N 1
ATOM 1159 C CA . THR B 1 17 ? -16.906 -12.867 -6.969 1 89.81 17 THR B CA 1
ATOM 1160 C C . THR B 1 17 ? -17.891 -11.742 -6.645 1 89.81 17 THR B C 1
ATOM 1162 O O . THR B 1 17 ? -18.141 -10.867 -7.477 1 89.81 17 THR B O 1
ATOM 1165 N N . ASP B 1 18 ? -18.375 -11.789 -5.422 1 84.75 18 ASP B N 1
ATOM 1166 C CA . ASP B 1 18 ? -19.391 -10.828 -4.996 1 84.75 18 ASP B CA 1
ATOM 1167 C C . ASP B 1 18 ? -18.906 -10.031 -3.785 1 84.75 18 ASP B C 1
ATOM 1169 O O . ASP B 1 18 ? -18.719 -10.594 -2.707 1 84.75 18 ASP B O 1
ATOM 1173 N N . PRO B 1 19 ? -18.875 -8.727 -4.043 1 79.75 19 PRO B N 1
ATOM 1174 C CA . PRO B 1 19 ? -18.422 -7.887 -2.93 1 79.75 19 PRO B CA 1
ATOM 1175 C C . PRO B 1 19 ? -19.312 -8 -1.697 1 79.75 19 PRO B C 1
ATOM 1177 O O . PRO B 1 19 ? -18.844 -7.859 -0.569 1 79.75 19 PRO B O 1
ATOM 1180 N N . ALA B 1 20 ? -20.547 -8.234 -1.906 1 78.38 20 ALA B N 1
ATOM 1181 C CA . ALA B 1 20 ? -21.5 -8.289 -0.802 1 78.38 20 ALA B CA 1
ATOM 1182 C C . ALA B 1 20 ? -21.25 -9.5 0.086 1 78.38 20 ALA B C 1
ATOM 1184 O O . ALA B 1 20 ? -21.578 -9.492 1.271 1 78.38 20 ALA B O 1
ATOM 1185 N N . THR B 1 21 ? -20.641 -10.539 -0.44 1 76.38 21 THR B N 1
ATOM 1186 C CA . THR B 1 21 ? -20.469 -11.781 0.315 1 76.38 21 THR B CA 1
ATOM 1187 C C . THR B 1 21 ? -19 -11.977 0.702 1 76.38 21 THR B C 1
ATOM 1189 O O . THR B 1 21 ? -18.672 -12.906 1.438 1 76.38 21 THR B O 1
ATOM 1192 N N . ALA B 1 22 ? -18.219 -11.18 0.179 1 74.5 22 ALA B N 1
ATOM 1193 C CA . ALA B 1 22 ? -16.797 -11.289 0.484 1 74.5 22 ALA B CA 1
ATOM 1194 C C . ALA B 1 22 ? -16.5 -10.836 1.911 1 74.5 22 ALA B C 1
ATOM 1196 O O . ALA B 1 22 ? -17.109 -9.875 2.4 1 74.5 22 ALA B O 1
ATOM 1197 N N . PRO B 1 23 ? -15.586 -11.633 2.566 1 76.31 23 PRO B N 1
ATOM 1198 C CA . PRO B 1 23 ? -15.141 -11.133 3.869 1 76.31 23 PRO B CA 1
ATOM 1199 C C . PRO B 1 23 ? -14.539 -9.734 3.789 1 76.31 23 PRO B C 1
ATOM 1201 O O . PRO B 1 23 ? -13.945 -9.375 2.771 1 76.31 23 PRO B O 1
ATOM 1204 N N . LYS B 1 24 ? -14.75 -8.992 4.762 1 71.94 24 LYS B N 1
ATOM 1205 C CA . LYS B 1 24 ? -14.242 -7.621 4.77 1 71.94 24 LYS B CA 1
ATOM 1206 C C . LYS B 1 24 ? -12.742 -7.594 5.012 1 71.94 24 LYS B C 1
ATOM 1208 O O . LYS B 1 24 ? -12.047 -6.691 4.539 1 71.94 24 LYS B O 1
ATOM 1213 N N . GLN B 1 25 ? -12.234 -8.648 5.828 1 73.69 25 GLN B N 1
ATOM 1214 C CA . GLN B 1 25 ? -10.805 -8.789 6.07 1 73.69 25 GLN B CA 1
ATOM 1215 C C . GLN B 1 25 ? -10.336 -10.227 5.844 1 73.69 25 GLN B C 1
ATOM 1217 O O . GLN B 1 25 ? -11.117 -11.164 6.004 1 73.69 25 GLN B O 1
ATOM 1222 N N . GLY B 1 26 ? -9.086 -10.359 5.434 1 75.44 26 GLY B N 1
ATOM 1223 C CA . GLY B 1 26 ? -8.531 -11.648 5.078 1 75.44 26 GLY B CA 1
ATOM 1224 C C . GLY B 1 26 ? -8.547 -12.641 6.227 1 75.44 26 GLY B C 1
ATOM 1225 O O . GLY B 1 26 ? -8.773 -13.836 6.02 1 75.44 26 GLY B O 1
ATOM 1226 N N . ASP B 1 27 ? -8.3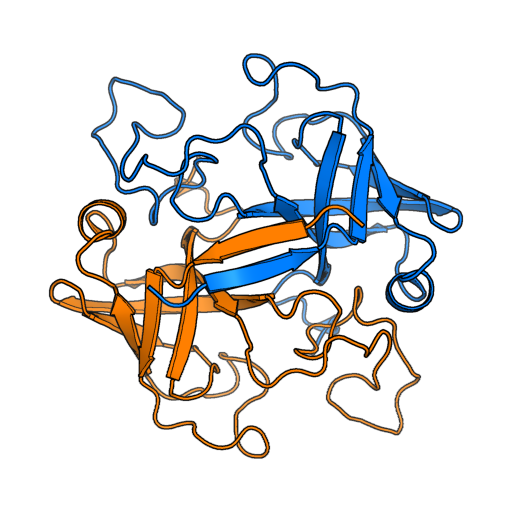67 -12.07 7.426 1 73.25 27 ASP B N 1
ATOM 1227 C CA . ASP B 1 27 ? -8.273 -12.961 8.578 1 73.25 27 ASP B CA 1
ATOM 1228 C C . ASP B 1 27 ? -9.656 -13.391 9.062 1 73.25 27 ASP B C 1
ATOM 1230 O O . ASP B 1 27 ? -9.773 -14.172 10 1 73.25 27 ASP B O 1
ATOM 1234 N N . GLU B 1 28 ? -10.641 -12.953 8.398 1 74 28 GLU B N 1
ATOM 1235 C CA . GLU B 1 28 ? -12.008 -13.312 8.75 1 74 28 GLU B CA 1
ATOM 1236 C C . GLU B 1 28 ? -12.492 -14.516 7.941 1 74 28 GLU B C 1
ATOM 1238 O O . GLU B 1 28 ? -13.672 -14.617 7.613 1 74 28 GLU B O 1
ATOM 1243 N N . GLY B 1 29 ? -11.516 -15.367 7.48 1 74.88 29 GLY B N 1
ATOM 1244 C CA . GLY B 1 29 ? -11.891 -16.594 6.793 1 74.88 29 GLY B CA 1
ATOM 1245 C C . GLY B 1 29 ? -11.875 -16.469 5.281 1 74.88 29 GLY B C 1
ATOM 1246 O O . GLY B 1 29 ? -12.742 -17.016 4.598 1 74.88 29 GLY B O 1
ATOM 1247 N N . ALA B 1 30 ? -11 -15.719 4.758 1 78.38 30 ALA B N 1
ATOM 1248 C CA . ALA B 1 30 ? -10.891 -15.641 3.303 1 78.38 30 ALA B CA 1
ATOM 1249 C C . ALA B 1 30 ? -10.375 -16.953 2.725 1 78.38 30 ALA B C 1
ATOM 1251 O O . ALA B 1 30 ? -9.492 -17.594 3.301 1 78.38 30 ALA B O 1
ATOM 1252 N N . PRO B 1 31 ? -11.062 -17.391 1.647 1 85.38 31 PRO B N 1
ATOM 1253 C CA . PRO B 1 31 ? -10.57 -18.609 0.997 1 85.38 31 PRO B CA 1
ATOM 1254 C C . PRO B 1 31 ? -9.188 -18.422 0.38 1 85.38 31 PRO B C 1
ATOM 1256 O O . PRO B 1 31 ? -8.727 -17.297 0.203 1 85.38 31 PRO B O 1
ATOM 1259 N N . GLU B 1 32 ? -8.594 -19.531 0.172 1 92.38 32 GLU B N 1
ATOM 1260 C CA . GLU B 1 32 ? -7.332 -19.484 -0.556 1 92.38 32 GLU B CA 1
ATOM 1261 C C . GLU B 1 32 ? -7.523 -18.891 -1.952 1 92.38 32 GLU B C 1
ATOM 1263 O O . GLU B 1 32 ? -8.539 -19.141 -2.604 1 92.38 32 GLU B O 1
ATOM 1268 N N . SER B 1 33 ? -6.586 -18.109 -2.35 1 96.75 33 SER B N 1
ATOM 1269 C CA . SER B 1 33 ? -6.59 -17.469 -3.664 1 96.75 33 SER B CA 1
ATOM 1270 C C . SER B 1 33 ? -5.219 -17.578 -4.324 1 96.75 33 SER B C 1
ATOM 1272 O O . SER B 1 33 ? -4.25 -18.016 -3.697 1 96.75 33 SER B O 1
ATOM 1274 N N . THR B 1 34 ? -5.25 -17.344 -5.609 1 98.5 34 THR B N 1
ATOM 1275 C CA . THR B 1 34 ? -4.004 -17.344 -6.371 1 98.5 34 THR B CA 1
ATOM 1276 C C . THR B 1 34 ? -3.77 -15.992 -7.027 1 98.5 34 THR B C 1
ATOM 1278 O O . THR B 1 34 ? -4.699 -15.391 -7.574 1 98.5 34 THR B O 1
ATOM 1281 N N . ILE B 1 35 ? -2.594 -15.5 -6.898 1 98.75 35 ILE B N 1
ATOM 1282 C CA . ILE B 1 35 ? -2.166 -14.352 -7.699 1 98.75 35 ILE B CA 1
ATOM 1283 C C . ILE B 1 35 ? -1.419 -14.844 -8.938 1 98.75 35 ILE B C 1
ATOM 1285 O O . ILE B 1 35 ? -0.45 -15.602 -8.828 1 98.75 35 ILE B O 1
ATOM 1289 N N . VAL B 1 36 ? -1.886 -14.438 -10.07 1 98.81 36 VAL B N 1
ATOM 1290 C CA . VAL B 1 36 ? -1.222 -14.758 -11.328 1 98.81 36 VAL B CA 1
ATOM 1291 C C . VAL B 1 36 ? -0.488 -13.531 -11.852 1 98.81 36 VAL B C 1
ATOM 1293 O O . VAL B 1 36 ? -1.116 -12.57 -12.305 1 98.81 36 VAL B O 1
ATOM 1296 N N . PHE B 1 37 ? 0.824 -13.594 -11.867 1 98.75 37 PHE B N 1
ATOM 1297 C CA . PHE B 1 37 ? 1.636 -12.438 -12.242 1 98.75 37 PHE B CA 1
ATOM 1298 C C . PHE B 1 37 ? 1.884 -12.422 -13.75 1 98.75 37 PHE B C 1
ATOM 1300 O O . PHE B 1 37 ? 1.829 -13.469 -14.406 1 98.75 37 PHE B O 1
ATOM 1307 N N . GLU B 1 38 ? 2.117 -11.234 -14.273 1 98.31 38 GLU B N 1
ATOM 1308 C CA . GLU B 1 38 ? 2.531 -11.07 -15.664 1 98.31 38 GLU B CA 1
ATOM 1309 C C . GLU B 1 38 ? 3.957 -11.562 -15.875 1 98.31 38 GLU B C 1
ATOM 1311 O O . GLU B 1 38 ? 4.82 -11.375 -15.016 1 98.31 38 GLU B O 1
ATOM 1316 N N . PRO B 1 39 ? 4.238 -12.141 -17.047 1 98.06 39 PRO B N 1
ATOM 1317 C CA . PRO B 1 39 ? 5.586 -12.641 -17.328 1 98.06 39 PRO B CA 1
ATOM 1318 C C . PRO B 1 39 ? 6.656 -11.555 -17.203 1 98.06 39 PRO B C 1
ATOM 1320 O O . PRO B 1 39 ? 7.793 -11.844 -16.828 1 98.06 39 PRO B O 1
ATOM 1323 N N . GLU B 1 40 ? 6.344 -10.375 -17.453 1 97.44 40 GLU B N 1
ATOM 1324 C CA . GLU B 1 40 ? 7.285 -9.258 -17.484 1 97.44 40 GLU B CA 1
ATOM 1325 C C . GLU B 1 40 ? 7.871 -8.992 -16.094 1 97.44 40 GLU B C 1
ATOM 1327 O O . GLU B 1 40 ? 8.906 -8.344 -15.969 1 97.44 40 GLU B O 1
ATOM 1332 N N . VAL B 1 41 ? 7.207 -9.5 -15.047 1 98.5 41 VAL B N 1
ATOM 1333 C CA . VAL B 1 41 ? 7.699 -9.195 -13.703 1 98.5 41 VAL B CA 1
ATOM 1334 C C . VAL B 1 41 ? 8.219 -10.469 -13.047 1 98.5 41 VAL B C 1
ATOM 1336 O O . VAL B 1 41 ? 8.344 -10.539 -11.82 1 98.5 41 VAL B O 1
ATOM 1339 N N . ALA B 1 42 ? 8.484 -11.492 -13.781 1 98.44 42 ALA B N 1
ATOM 1340 C CA . ALA B 1 42 ? 8.93 -12.781 -13.266 1 98.44 42 ALA B CA 1
ATOM 1341 C C . ALA B 1 42 ? 10.133 -12.617 -12.344 1 98.44 42 ALA B C 1
ATOM 1343 O O . ALA B 1 42 ? 10.188 -13.211 -11.266 1 98.44 42 ALA B O 1
ATOM 1344 N N . GLU B 1 43 ? 11.094 -11.797 -12.734 1 98.19 43 GLU B N 1
ATOM 1345 C CA . GLU B 1 43 ? 12.312 -11.594 -11.953 1 98.19 43 GLU B CA 1
ATOM 1346 C C . GLU B 1 43 ? 11.992 -10.977 -10.594 1 98.19 43 GLU B C 1
ATOM 1348 O O . GLU B 1 43 ? 12.68 -11.258 -9.602 1 98.19 43 GLU B O 1
ATOM 1353 N N . ALA B 1 44 ? 10.984 -10.141 -10.531 1 98.56 44 ALA B N 1
ATOM 1354 C CA . ALA B 1 44 ? 10.609 -9.461 -9.289 1 98.56 44 ALA B CA 1
ATOM 1355 C C . ALA B 1 44 ? 10.109 -10.461 -8.25 1 98.56 44 ALA B C 1
ATOM 1357 O O . ALA B 1 44 ? 10.141 -10.188 -7.051 1 98.56 44 ALA B O 1
ATOM 1358 N N . LEU B 1 45 ? 9.641 -11.617 -8.648 1 97.62 45 LEU B N 1
ATOM 1359 C CA . LEU B 1 45 ? 9.023 -12.609 -7.773 1 97.62 45 LEU B CA 1
ATOM 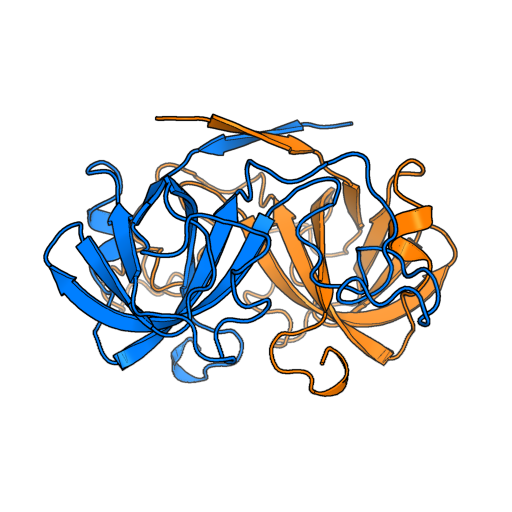1360 C C . LEU B 1 45 ? 10.039 -13.656 -7.34 1 97.62 45 LEU B C 1
ATOM 1362 O O . LEU B 1 45 ? 9.727 -14.531 -6.531 1 97.62 45 LEU B O 1
ATOM 1366 N N . ALA B 1 46 ? 11.227 -13.586 -7.785 1 97.06 46 ALA B N 1
ATOM 1367 C CA . ALA B 1 46 ? 12.188 -14.688 -7.785 1 97.06 46 ALA B CA 1
ATOM 1368 C C . ALA B 1 46 ? 12.453 -15.18 -6.367 1 97.06 46 ALA B C 1
ATOM 1370 O O . ALA B 1 46 ? 12.797 -16.344 -6.168 1 97.06 46 ALA B O 1
ATOM 1371 N N . ASP B 1 47 ? 12.227 -14.328 -5.344 1 97.25 47 ASP B N 1
ATOM 1372 C CA . ASP B 1 47 ? 12.656 -14.68 -3.994 1 97.25 47 ASP B CA 1
ATOM 1373 C C . ASP B 1 47 ? 11.461 -14.867 -3.064 1 97.25 47 ASP B C 1
ATOM 1375 O O . ASP B 1 47 ? 11.625 -14.953 -1.845 1 97.25 47 ASP B O 1
ATOM 1379 N N . LEU B 1 48 ? 10.281 -14.922 -3.617 1 97.69 48 LEU B N 1
ATOM 1380 C CA . LEU B 1 48 ? 9.109 -15.266 -2.82 1 97.69 48 LEU B CA 1
ATOM 1381 C C . LEU B 1 48 ? 9.172 -16.719 -2.352 1 97.69 48 LEU B C 1
ATOM 1383 O O . LEU B 1 48 ? 9.578 -17.594 -3.109 1 97.69 48 LEU B O 1
ATOM 1387 N N . ARG B 1 49 ? 8.758 -16.891 -1.106 1 97.06 49 ARG B N 1
ATOM 1388 C CA . ARG B 1 49 ? 8.852 -18.234 -0.534 1 97.06 49 ARG B CA 1
ATOM 1389 C C . ARG B 1 49 ? 7.574 -18.594 0.225 1 97.06 49 ARG B C 1
ATOM 1391 O O . ARG B 1 49 ? 7.004 -17.75 0.923 1 97.06 49 ARG B O 1
ATOM 1398 N N . PRO B 1 50 ? 7.223 -19.891 0.121 1 97.69 50 PRO B N 1
ATOM 1399 C CA . PRO B 1 50 ? 6.082 -20.328 0.927 1 97.69 50 PRO B CA 1
ATOM 1400 C C . PRO B 1 50 ? 6.293 -20.094 2.422 1 97.69 50 PRO B C 1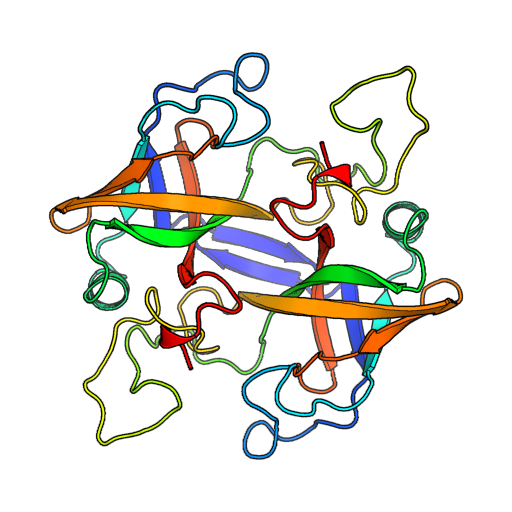
ATOM 1402 O O . PRO B 1 50 ? 7.41 -20.25 2.922 1 97.69 50 PRO B O 1
ATOM 1405 N N . GLY B 1 51 ? 5.23 -19.766 3.117 1 96.69 51 GLY B N 1
ATOM 1406 C CA . GLY B 1 51 ? 5.281 -19.562 4.559 1 96.69 51 GLY B CA 1
ATOM 1407 C C . GLY B 1 51 ? 5.551 -18.125 4.957 1 96.69 51 GLY B C 1
ATOM 1408 O O . GLY B 1 51 ? 5.387 -17.766 6.125 1 96.69 51 GLY B O 1
ATOM 1409 N N . THR B 1 52 ? 5.914 -17.297 3.998 1 95.62 52 THR B N 1
ATOM 1410 C CA . THR B 1 52 ? 6.25 -15.898 4.277 1 95.62 52 THR B CA 1
ATOM 1411 C C . THR B 1 52 ? 4.996 -15.023 4.242 1 95.62 52 THR B C 1
ATOM 1413 O O . THR B 1 52 ? 4.148 -15.188 3.363 1 95.62 52 THR B O 1
ATOM 1416 N N . ASP B 1 53 ? 4.938 -14.133 5.227 1 95.31 53 ASP B N 1
ATOM 1417 C CA . ASP B 1 53 ? 3.91 -13.094 5.172 1 95.31 53 ASP B CA 1
ATOM 1418 C C . ASP B 1 53 ? 4.355 -11.93 4.293 1 95.31 53 ASP B C 1
ATOM 1420 O O . ASP B 1 53 ? 5.496 -11.469 4.395 1 95.31 53 ASP B O 1
ATOM 1424 N N . VAL B 1 54 ? 3.451 -11.477 3.461 1 96.5 54 VAL B N 1
ATOM 1425 C CA . VAL B 1 54 ? 3.732 -10.328 2.602 1 96.5 54 VAL B CA 1
ATOM 1426 C C . VAL B 1 54 ? 2.52 -9.398 2.564 1 96.5 54 VAL B C 1
ATOM 1428 O O . VAL B 1 54 ? 1.434 -9.773 3.016 1 96.5 54 VAL B O 1
ATOM 1431 N N . ILE B 1 55 ? 2.758 -8.195 2.121 1 96.88 55 ILE B N 1
ATOM 1432 C CA . ILE B 1 55 ? 1.705 -7.238 1.807 1 96.88 55 ILE B CA 1
ATOM 1433 C C . ILE B 1 55 ? 1.453 -7.223 0.3 1 96.88 55 ILE B C 1
ATOM 1435 O O . ILE B 1 55 ? 2.389 -7.07 -0.49 1 96.88 55 ILE B O 1
ATOM 1439 N N . VAL B 1 56 ? 0.233 -7.453 -0.057 1 97.88 56 VAL B N 1
ATOM 1440 C CA . VAL B 1 56 ? -0.178 -7.332 -1.452 1 97.88 56 VAL B CA 1
ATOM 1441 C C . VAL B 1 56 ? -0.974 -6.043 -1.648 1 97.88 56 VAL B C 1
ATOM 1443 O O . VAL B 1 56 ? -1.918 -5.77 -0.903 1 97.88 56 VAL B O 1
ATOM 1446 N N . LEU B 1 57 ? -0.53 -5.195 -2.576 1 98.56 57 LEU B N 1
ATOM 1447 C CA . LEU B 1 57 ? -1.291 -4.023 -2.992 1 98.56 57 LEU B CA 1
ATOM 1448 C C . LEU B 1 57 ? -2.125 -4.328 -4.23 1 98.56 57 LEU B C 1
ATOM 1450 O O . LEU B 1 57 ? -1.619 -4.906 -5.199 1 98.56 57 LEU B O 1
ATOM 1454 N N . THR B 1 58 ? -3.355 -3.953 -4.207 1 98.44 58 THR B N 1
ATOM 1455 C CA . THR B 1 58 ? -4.27 -4.184 -5.32 1 98.44 58 THR B CA 1
ATOM 1456 C C . THR B 1 58 ? -4.93 -2.879 -5.758 1 98.44 58 THR B C 1
ATOM 1458 O O . THR B 1 58 ? -4.812 -1.858 -5.074 1 98.44 58 THR B O 1
ATOM 1461 N N . TRP B 1 59 ? -5.449 -2.912 -6.949 1 98.38 59 TRP B N 1
ATOM 1462 C CA . TRP B 1 59 ? -6.387 -1.891 -7.402 1 98.38 59 TRP B CA 1
ATOM 1463 C C . TRP B 1 59 ? -7.824 -2.385 -7.297 1 98.38 59 TRP B C 1
ATOM 1465 O O . TRP B 1 59 ? -8.258 -3.229 -8.086 1 98.38 59 TRP B O 1
ATOM 1475 N N . LEU B 1 60 ? -8.5 -1.89 -6.297 1 97.06 60 LEU B N 1
ATOM 1476 C CA . LEU B 1 60 ? -9.898 -2.285 -6.133 1 97.06 60 LEU B CA 1
ATOM 1477 C C . LEU B 1 60 ? -10.781 -1.597 -7.164 1 97.06 60 LEU B C 1
ATOM 1479 O O . LEU B 1 60 ? -11.461 -0.613 -6.852 1 97.06 60 LEU B O 1
ATOM 1483 N N . ASP B 1 61 ? -10.844 -2.186 -8.344 1 94.75 61 ASP B N 1
ATOM 1484 C CA . ASP B 1 61 ? -11.312 -1.546 -9.57 1 94.75 61 ASP B CA 1
ATOM 1485 C C . ASP B 1 61 ? -12.828 -1.39 -9.562 1 94.75 61 ASP B C 1
ATOM 1487 O O . ASP B 1 61 ? -13.391 -0.718 -10.43 1 94.75 61 ASP B O 1
ATOM 1491 N N . ARG B 1 62 ? -13.547 -1.884 -8.578 1 94.19 62 ARG B N 1
ATOM 1492 C CA . ARG B 1 62 ? -15 -1.758 -8.5 1 94.19 62 ARG B CA 1
ATOM 1493 C C . ARG B 1 62 ? -15.398 -0.688 -7.488 1 94.19 62 ARG B C 1
ATOM 1495 O O . ARG B 1 62 ? -16.594 -0.432 -7.289 1 94.19 62 ARG B O 1
ATOM 1502 N N . ALA B 1 63 ? -14.43 -0.057 -6.895 1 95.88 63 ALA B N 1
ATOM 1503 C CA . ALA B 1 63 ? -14.672 0.923 -5.84 1 95.88 63 ALA B CA 1
ATOM 1504 C C . ALA B 1 63 ? -15.125 2.258 -6.426 1 95.88 63 ALA B C 1
ATOM 1506 O O . ALA B 1 63 ? -14.812 2.574 -7.578 1 95.88 63 ALA B O 1
ATOM 1507 N N . ASP B 1 64 ? -15.883 3.018 -5.652 1 97.19 64 ASP B N 1
ATOM 1508 C CA . ASP B 1 64 ? -16.281 4.391 -5.949 1 97.19 64 ASP B CA 1
ATOM 1509 C C . ASP B 1 64 ? -15.227 5.383 -5.457 1 97.19 64 ASP B C 1
ATOM 1511 O O . ASP B 1 64 ? -15.055 5.566 -4.25 1 97.19 64 ASP B O 1
ATOM 1515 N N . ARG B 1 65 ? -14.617 6.125 -6.332 1 97.56 65 ARG B N 1
ATOM 1516 C CA . ARG B 1 65 ? -13.461 6.961 -6.02 1 97.56 65 ARG B CA 1
ATOM 1517 C C . ARG B 1 65 ? -13.898 8.328 -5.504 1 97.56 65 ARG B C 1
ATOM 1519 O O . ARG B 1 65 ? -13.062 9.133 -5.078 1 97.56 65 ARG B O 1
ATOM 1526 N N . ASP B 1 66 ? -15.156 8.609 -5.562 1 97.56 66 ASP B N 1
ATOM 1527 C CA . ASP B 1 66 ? -15.648 9.922 -5.141 1 97.56 66 ASP B CA 1
ATOM 1528 C C . ASP B 1 66 ? -15.992 9.922 -3.652 1 97.56 66 ASP B C 1
ATOM 1530 O O . ASP B 1 66 ? -16.281 10.977 -3.082 1 97.56 66 ASP B O 1
ATOM 1534 N N . VAL B 1 67 ? -15.961 8.766 -3.047 1 97.94 67 VAL B N 1
ATOM 1535 C CA . VAL B 1 67 ? -16.359 8.633 -1.648 1 97.94 67 VAL B CA 1
ATOM 1536 C C . VAL B 1 67 ? -15.227 9.133 -0.744 1 97.94 67 VAL B C 1
ATOM 1538 O O . VAL B 1 67 ? -14.07 8.742 -0.912 1 97.94 67 VAL B O 1
ATOM 1541 N N . LEU B 1 68 ? -15.562 9.992 0.197 1 98.5 68 LEU B N 1
ATOM 1542 C CA . LEU B 1 68 ? -14.562 10.555 1.107 1 98.5 68 LEU B CA 1
ATOM 1543 C C . LEU B 1 68 ? -14.859 10.148 2.549 1 98.5 68 LEU B C 1
ATOM 1545 O O . LEU B 1 68 ? -14.008 10.289 3.424 1 98.5 68 LEU B O 1
ATOM 1549 N N . ALA B 1 69 ? -16.031 9.68 2.783 1 97.94 69 ALA B N 1
ATOM 1550 C CA . ALA B 1 69 ? -16.422 9.219 4.113 1 97.94 69 ALA B CA 1
ATOM 1551 C C . ALA B 1 69 ? -17.391 8.047 4.016 1 97.94 69 ALA B C 1
ATOM 1553 O O . ALA B 1 69 ? -18.172 7.953 3.068 1 97.94 69 ALA B O 1
ATOM 1554 N N . VAL B 1 70 ? -17.297 7.172 4.98 1 96.5 70 VAL B N 1
ATOM 1555 C CA . VAL B 1 70 ? -18.156 5.996 5.023 1 96.5 70 VAL B CA 1
ATOM 1556 C C . VAL B 1 70 ? -18.531 5.68 6.469 1 96.5 70 VAL B C 1
ATOM 1558 O O . VAL B 1 70 ? -17.922 6.203 7.402 1 96.5 70 VAL B O 1
ATOM 1561 N N . HIS B 1 71 ? -19.641 4.945 6.527 1 92.31 71 HIS B N 1
ATOM 1562 C CA . HIS B 1 71 ? -19.859 4.266 7.801 1 92.31 71 HIS B CA 1
ATOM 1563 C C . HIS B 1 71 ? -18.953 3.047 7.938 1 92.31 71 HIS B C 1
ATOM 1565 O O . HIS B 1 71 ? -19.031 2.113 7.133 1 92.31 71 HIS B O 1
ATOM 1571 N N . PRO B 1 72 ? -18.141 3.053 8.898 1 82.5 72 PRO B N 1
ATOM 1572 C CA . PRO B 1 72 ? -17.203 1.932 9.016 1 82.5 72 PRO B CA 1
ATOM 1573 C C . PRO B 1 72 ? -17.891 0.573 8.93 1 82.5 72 PRO B C 1
ATOM 1575 O O . PRO B 1 72 ? -18.969 0.384 9.516 1 82.5 72 PRO B O 1
ATOM 1578 N N . ARG B 1 73 ? -17.344 -0.313 8.141 1 78.31 73 ARG B N 1
ATOM 1579 C CA . ARG B 1 73 ? -17.828 -1.671 7.895 1 78.31 73 ARG B CA 1
ATOM 1580 C C . ARG B 1 73 ? -19.266 -1.664 7.387 1 78.31 73 ARG B C 1
ATOM 1582 O O . ARG B 1 73 ? -19.984 -2.648 7.547 1 78.31 73 ARG B O 1
ATOM 1589 N N . GLY B 1 74 ? -19.656 -0.473 6.941 1 77.62 74 GLY B N 1
ATOM 1590 C CA . GLY B 1 74 ? -21 -0.352 6.406 1 77.62 74 GLY B CA 1
ATOM 1591 C C . GLY B 1 74 ? -22.078 -0.308 7.484 1 77.62 74 GLY B C 1
ATOM 1592 O O . GLY B 1 74 ? -23.266 -0.472 7.195 1 77.62 74 GLY B O 1
ATOM 1593 N N . ASP B 1 75 ? -21.594 -0.188 8.75 1 80.44 75 ASP B N 1
ATOM 1594 C CA . ASP B 1 75 ? -22.5 -0.122 9.883 1 80.44 75 ASP B CA 1
ATOM 1595 C C . ASP B 1 75 ? -23.094 1.28 10.039 1 80.44 75 ASP B C 1
ATOM 1597 O O . ASP B 1 75 ? -22.453 2.162 10.617 1 80.44 75 ASP B O 1
ATOM 1601 N N . GLY B 1 76 ? -24.234 1.391 9.609 1 85 76 GLY B N 1
ATOM 1602 C CA . GLY B 1 76 ? -24.922 2.676 9.586 1 85 76 GLY B CA 1
ATOM 1603 C C . GLY B 1 76 ? -25.094 3.285 10.961 1 85 76 GLY B C 1
ATOM 1604 O O . GLY B 1 76 ? -25.375 4.477 11.094 1 85 76 GLY B O 1
ATOM 1605 N N . SER B 1 77 ? -25 2.502 12.008 1 88.44 77 SER B N 1
ATOM 1606 C CA . SER B 1 77 ? -25.141 3.01 13.367 1 88.44 77 SER B CA 1
ATOM 1607 C C . SER B 1 77 ? -23.875 3.73 13.828 1 88.44 77 SER B C 1
ATOM 1609 O O . SER B 1 77 ? -23.906 4.461 14.82 1 88.44 77 SER B O 1
ATOM 1611 N N . ARG B 1 78 ? -22.828 3.566 13.125 1 88.62 78 ARG B N 1
ATOM 1612 C CA . ARG B 1 78 ? -21.562 4.223 13.438 1 88.62 78 ARG B CA 1
ATOM 1613 C C . ARG B 1 78 ? -21.453 5.562 12.719 1 88.62 78 ARG B C 1
ATOM 1615 O O . ARG B 1 78 ? -22.031 5.746 11.641 1 88.62 78 ARG B O 1
ATOM 1622 N N . PRO B 1 79 ? -20.859 6.457 13.328 1 92.25 79 PRO B N 1
ATOM 1623 C CA . PRO B 1 79 ? -20.734 7.766 12.688 1 92.25 79 PRO B CA 1
ATOM 1624 C C . PRO B 1 79 ? -19.969 7.695 11.367 1 92.25 79 PRO B C 1
ATOM 1626 O O . PRO B 1 79 ? -19.125 6.812 11.18 1 92.25 79 PRO B O 1
ATOM 1629 N N . LEU B 1 80 ? -20.375 8.562 10.438 1 94.94 80 LEU B N 1
ATOM 1630 C CA . LEU B 1 80 ? -19.594 8.75 9.227 1 94.94 80 LEU B CA 1
ATOM 1631 C C . LEU B 1 80 ? -18.141 9.047 9.562 1 94.94 80 LEU B C 1
ATOM 1633 O O . LEU B 1 80 ? -17.859 9.875 10.438 1 94.94 80 LEU B O 1
ATOM 1637 N N . THR B 1 81 ? -17.25 8.328 8.961 1 96.62 81 THR B N 1
ATOM 1638 C CA . THR B 1 81 ? -15.82 8.406 9.219 1 96.62 81 THR B CA 1
ATOM 1639 C C . THR B 1 81 ? -15.055 8.648 7.922 1 96.62 81 THR B C 1
ATOM 1641 O O . THR B 1 81 ? -15.328 8.016 6.898 1 96.62 81 THR B O 1
ATOM 1644 N N . GLY B 1 82 ? -14.172 9.625 7.918 1 98.12 82 GLY B N 1
ATOM 1645 C CA . GLY B 1 82 ? -13.328 9.844 6.754 1 98.12 82 GLY B CA 1
ATOM 1646 C C . GLY B 1 82 ? -12.562 8.609 6.324 1 98.12 82 GLY B C 1
ATOM 1647 O O . GLY B 1 82 ? -12.039 7.875 7.168 1 98.12 82 GLY B O 1
ATOM 1648 N N . VAL B 1 83 ? -12.445 8.422 5.051 1 98.12 83 VAL B N 1
ATOM 1649 C CA . VAL B 1 83 ? -11.961 7.145 4.535 1 98.12 83 VAL B CA 1
ATOM 1650 C C . VAL B 1 83 ? -10.484 6.977 4.879 1 98.12 83 VAL B C 1
ATOM 1652 O O . VAL B 1 83 ? -9.969 5.855 4.898 1 98.12 83 VAL B O 1
ATOM 1655 N N . PHE B 1 84 ? -9.727 8.039 5.234 1 98.44 84 PHE B N 1
ATOM 1656 C CA . PHE B 1 84 ? -8.32 7.91 5.605 1 98.44 84 PHE B CA 1
ATOM 1657 C C . PHE B 1 84 ? -8.18 7.34 7.012 1 98.44 84 PHE B C 1
ATOM 1659 O O . PHE B 1 84 ? -7.078 7.012 7.449 1 98.44 84 PHE B O 1
ATOM 1666 N N . SER B 1 85 ? -9.289 7.172 7.66 1 96.69 85 SER B N 1
ATOM 1667 C CA . SER B 1 85 ? -9.312 6.516 8.969 1 96.69 85 SER B CA 1
ATOM 1668 C C . SER B 1 85 ? -10.016 5.164 8.891 1 96.69 85 SER B C 1
ATOM 1670 O O . SER B 1 85 ? -10.43 4.621 9.914 1 96.69 85 SER B O 1
ATOM 1672 N N . THR B 1 86 ? -10.219 4.664 7.707 1 94.94 86 THR B N 1
ATOM 1673 C CA . THR B 1 86 ? -10.852 3.365 7.488 1 94.94 86 THR B CA 1
ATOM 1674 C C . THR B 1 86 ? -10.086 2.557 6.449 1 94.94 86 THR B C 1
ATOM 1676 O O . THR B 1 86 ? -9.094 3.035 5.895 1 94.94 86 THR B O 1
ATOM 1679 N N . ARG B 1 87 ? -10.539 1.377 6.23 1 94 87 ARG B N 1
ATOM 1680 C CA . ARG B 1 87 ? -9.984 0.533 5.18 1 94 87 ARG B CA 1
ATOM 1681 C C . ARG B 1 87 ? -11 0.308 4.062 1 94 87 ARG B C 1
ATOM 1683 O O . ARG B 1 87 ? -10.938 -0.694 3.35 1 94 87 ARG B O 1
ATOM 1690 N N . SER B 1 88 ? -11.914 1.246 3.947 1 94.25 88 SER B N 1
ATOM 1691 C CA . SER B 1 88 ? -12.914 1.188 2.887 1 94.25 88 SER B CA 1
ATOM 1692 C C . SER B 1 88 ? -12.258 1.131 1.512 1 94.25 88 SER B C 1
ATOM 1694 O O . SER B 1 88 ? -11.289 1.847 1.25 1 94.25 88 SER B O 1
ATOM 1696 N N . PRO B 1 89 ? -12.789 0.224 0.652 1 95.38 89 PRO B N 1
ATOM 1697 C CA . PRO B 1 89 ? -12.289 0.231 -0.725 1 95.38 89 PRO B CA 1
ATOM 1698 C C . PRO B 1 89 ? -12.648 1.508 -1.479 1 95.38 89 PRO B C 1
ATOM 1700 O O . PRO B 1 89 ? -12.016 1.838 -2.482 1 95.38 89 PRO B O 1
ATOM 1703 N N . HIS B 1 90 ? -13.766 2.156 -1.051 1 96.94 90 HIS B N 1
ATOM 1704 C CA . HIS B 1 90 ? -14.227 3.389 -1.677 1 96.94 90 HIS B CA 1
ATOM 1705 C C . HIS B 1 90 ? -13.438 4.594 -1.175 1 96.94 90 HIS B C 1
ATOM 1707 O O . HIS B 1 90 ? -13.625 5.031 -0.037 1 96.94 90 HIS B O 1
ATOM 1713 N N . ARG B 1 91 ? -12.711 5.145 -1.991 1 98.56 91 ARG B N 1
ATOM 1714 C CA . ARG B 1 91 ? -11.781 6.215 -1.654 1 98.56 91 ARG B CA 1
ATOM 1715 C C . ARG B 1 91 ? -11.117 6.781 -2.908 1 98.56 91 ARG B C 1
ATOM 1717 O O . ARG B 1 91 ? -11.18 6.172 -3.977 1 98.56 91 ARG B O 1
ATOM 1724 N N . PRO B 1 92 ? -10.453 7.934 -2.869 1 98.25 92 PRO B N 1
ATOM 1725 C CA . PRO B 1 92 ? -9.922 8.602 -4.062 1 98.25 92 PRO B CA 1
ATOM 1726 C C . PRO B 1 92 ? -9 7.695 -4.883 1 98.25 92 PRO B C 1
ATOM 1728 O O . PRO B 1 92 ? -9.094 7.664 -6.113 1 98.25 92 PRO B O 1
ATOM 1731 N N . ASN B 1 93 ? -8.07 7.039 -4.242 1 98.69 93 ASN B N 1
ATOM 1732 C CA . ASN B 1 93 ? -7.262 5.988 -4.852 1 98.69 93 ASN B CA 1
ATOM 1733 C C . ASN B 1 93 ? -7.547 4.625 -4.23 1 98.69 93 ASN B C 1
ATOM 1735 O O . ASN B 1 93 ? -7.098 4.34 -3.119 1 98.69 93 ASN B O 1
ATOM 1739 N N . PRO B 1 94 ? -8.281 3.768 -4.938 1 98.31 94 PRO B N 1
ATOM 1740 C CA . PRO B 1 94 ? -8.727 2.506 -4.34 1 98.31 94 PRO B CA 1
ATOM 1741 C C . PRO B 1 94 ? -7.633 1.444 -4.32 1 98.31 94 PRO B C 1
ATOM 1743 O O . PRO B 1 94 ? -7.801 0.364 -4.891 1 98.31 94 PRO B O 1
ATOM 1746 N N . ILE B 1 95 ? -6.543 1.785 -3.68 1 98.44 95 ILE B N 1
ATOM 1747 C CA . ILE B 1 95 ? -5.449 0.841 -3.482 1 98.44 95 ILE B CA 1
ATOM 1748 C C . ILE B 1 95 ? -5.734 -0.032 -2.262 1 98.44 95 ILE B C 1
ATOM 1750 O O . ILE B 1 95 ? -5.816 0.469 -1.138 1 98.44 95 ILE B O 1
ATOM 1754 N N . GLY B 1 96 ? -5.934 -1.298 -2.518 1 97.25 96 GLY B N 1
ATOM 1755 C CA . GLY B 1 96 ? -6.09 -2.252 -1.432 1 97.25 96 GLY B CA 1
ATOM 1756 C C . GLY B 1 96 ? -4.773 -2.648 -0.791 1 97.25 96 GLY B C 1
ATOM 1757 O O . GLY B 1 96 ? -3.746 -2.734 -1.47 1 97.25 96 GLY B O 1
ATOM 1758 N N . LEU B 1 97 ? -4.777 -2.848 0.431 1 96.44 97 LEU B N 1
ATOM 1759 C CA . LEU B 1 97 ? -3.652 -3.316 1.23 1 96.44 97 LEU B CA 1
ATOM 1760 C C . LEU B 1 97 ? -4.012 -4.594 1.984 1 96.44 97 LEU B C 1
ATOM 1762 O O . LEU B 1 97 ? -4.883 -4.578 2.857 1 96.44 97 LEU B O 1
ATOM 1766 N N . HIS B 1 98 ? -3.311 -5.711 1.662 1 94.25 98 HIS B N 1
ATOM 1767 C CA . HIS B 1 98 ? -3.654 -7.02 2.201 1 94.25 98 HIS B CA 1
ATOM 1768 C C . HIS B 1 98 ? -2.43 -7.711 2.793 1 94.25 98 HIS B C 1
ATOM 1770 O O . HIS B 1 98 ? -1.418 -7.883 2.107 1 94.25 98 HIS B O 1
ATOM 1776 N N . ARG B 1 99 ? -2.523 -8.008 4.027 1 93.81 99 ARG B N 1
ATOM 1777 C CA . ARG B 1 99 ? -1.525 -8.93 4.559 1 93.81 99 ARG B CA 1
ATOM 1778 C C . ARG B 1 99 ? -1.907 -10.375 4.273 1 93.81 99 ARG B C 1
ATOM 1780 O O . ARG B 1 99 ? -2.996 -10.82 4.645 1 93.81 99 ARG B O 1
ATOM 1787 N N . VAL B 1 100 ? -1.046 -11.117 3.639 1 95.44 100 VAL B N 1
ATOM 1788 C CA . VAL B 1 100 ? -1.352 -12.492 3.27 1 95.44 100 VAL B CA 1
ATOM 1789 C C . VAL B 1 100 ? -0.156 -13.391 3.584 1 95.44 100 VAL B C 1
ATOM 1791 O O . VAL B 1 100 ? 0.954 -12.898 3.803 1 95.44 100 VAL B O 1
ATOM 1794 N N . THR B 1 101 ? -0.443 -14.625 3.637 1 96.12 101 THR B N 1
ATOM 1795 C CA . THR B 1 101 ? 0.604 -15.625 3.771 1 96.12 101 THR B CA 1
ATOM 1796 C C . THR B 1 101 ? 0.782 -16.406 2.469 1 96.12 101 THR B C 1
ATOM 1798 O O . THR B 1 101 ? -0.193 -16.891 1.892 1 96.12 101 THR B O 1
ATOM 1801 N N . ILE B 1 102 ? 2.018 -16.469 1.963 1 97.75 102 ILE B N 1
ATOM 1802 C CA . ILE B 1 102 ? 2.289 -17.25 0.762 1 97.75 102 ILE B CA 1
ATOM 1803 C C . ILE B 1 102 ? 2.186 -18.734 1.082 1 97.75 102 ILE B C 1
ATOM 1805 O O . ILE B 1 102 ? 2.865 -19.234 1.982 1 97.75 102 ILE B O 1
ATOM 1809 N N . ALA B 1 103 ? 1.326 -19.406 0.402 1 98.12 103 ALA B N 1
ATOM 1810 C CA . ALA B 1 103 ? 1.135 -20.844 0.61 1 98.12 103 ALA B CA 1
ATOM 1811 C C . ALA B 1 103 ? 2.021 -21.656 -0.33 1 98.12 103 ALA B C 1
ATOM 1813 O O . ALA B 1 103 ? 2.566 -22.688 0.062 1 98.12 103 ALA B O 1
ATOM 1814 N N . ALA B 1 104 ? 2.15 -21.188 -1.587 1 98.44 104 ALA B N 1
ATOM 1815 C CA . ALA B 1 104 ? 2.949 -21.875 -2.604 1 98.44 104 ALA B CA 1
ATOM 1816 C C . ALA B 1 104 ? 3.332 -20.922 -3.73 1 98.44 104 ALA B C 1
ATOM 1818 O O . ALA B 1 104 ? 2.623 -19.938 -3.994 1 98.44 104 ALA B O 1
ATOM 1819 N N . VAL B 1 105 ? 4.434 -21.25 -4.332 1 98.5 105 VAL B N 1
ATOM 1820 C CA . VAL B 1 105 ? 4.895 -20.5 -5.504 1 98.5 105 VAL B CA 1
ATOM 1821 C C . VAL B 1 105 ? 5.16 -21.469 -6.656 1 98.5 105 VAL B C 1
ATOM 1823 O O . VAL B 1 105 ? 5.988 -22.375 -6.531 1 98.5 105 VAL B O 1
ATOM 1826 N N . ASP B 1 106 ? 4.488 -21.328 -7.727 1 98 106 ASP B N 1
ATOM 1827 C CA . ASP B 1 106 ? 4.664 -22.109 -8.953 1 98 106 ASP B CA 1
ATOM 1828 C C . ASP B 1 106 ? 4.828 -21.188 -10.164 1 98 106 ASP B C 1
ATOM 1830 O O . ASP B 1 106 ? 3.863 -20.906 -10.875 1 98 106 ASP B O 1
ATOM 1834 N N . GLY B 1 107 ? 6.094 -20.812 -10.43 1 97.31 107 GLY B N 1
ATOM 1835 C CA . GLY B 1 107 ? 6.34 -19.859 -11.492 1 97.31 107 GLY B CA 1
ATOM 1836 C C . GLY B 1 107 ? 5.668 -18.516 -11.258 1 97.31 107 GLY B C 1
ATOM 1837 O O . GLY B 1 107 ? 5.941 -17.844 -10.258 1 97.31 107 GLY B O 1
ATOM 1838 N N . LEU B 1 108 ? 4.746 -18.234 -12.156 1 98.56 108 LEU B N 1
ATOM 1839 C CA . LEU B 1 108 ? 4.07 -16.938 -12.109 1 98.56 108 LEU B CA 1
ATOM 1840 C C . LEU B 1 108 ? 2.803 -17.016 -11.266 1 98.56 108 LEU B C 1
ATOM 1842 O O . LEU B 1 108 ? 2.094 -16.031 -11.102 1 98.56 108 LEU B O 1
ATOM 1846 N N . ARG B 1 109 ? 2.541 -18.172 -10.711 1 98.75 109 ARG B N 1
ATOM 1847 C CA . ARG B 1 109 ? 1.355 -18.391 -9.891 1 98.75 109 ARG B CA 1
ATOM 1848 C C . ARG B 1 109 ? 1.726 -18.516 -8.422 1 98.75 109 ARG B C 1
ATOM 1850 O O . ARG B 1 109 ? 2.486 -19.406 -8.039 1 98.75 109 ARG B O 1
ATOM 1857 N N . VAL B 1 110 ? 1.236 -17.641 -7.605 1 98.75 110 VAL B N 1
ATOM 1858 C CA . VAL B 1 110 ? 1.513 -17.609 -6.172 1 98.75 110 VAL B CA 1
ATOM 1859 C C . VAL B 1 110 ? 0.218 -17.812 -5.391 1 98.75 110 VAL B C 1
ATOM 1861 O O . VAL B 1 110 ? -0.671 -16.969 -5.406 1 98.75 110 VAL B O 1
ATOM 1864 N N . ARG B 1 111 ? 0.112 -18.938 -4.766 1 98.62 111 ARG B N 1
ATOM 1865 C CA . ARG B 1 111 ? -1.038 -19.203 -3.91 1 98.62 111 ARG B CA 1
ATOM 1866 C C . ARG B 1 111 ? -0.888 -18.531 -2.555 1 98.62 111 ARG B C 1
ATOM 1868 O O . ARG B 1 111 ? 0.187 -18.562 -1.952 1 98.62 111 ARG B O 1
ATOM 1875 N N . VAL B 1 112 ? -1.976 -17.906 -2.133 1 97.94 112 VAL B N 1
ATOM 1876 C CA . VAL B 1 112 ? -1.904 -17.156 -0.882 1 97.94 112 VAL B CA 1
ATOM 1877 C C . VAL B 1 112 ? -3.135 -17.453 -0.029 1 97.94 112 VAL B C 1
ATOM 1879 O O . VAL B 1 112 ? -4.172 -17.875 -0.549 1 97.94 112 VAL B O 1
ATOM 1882 N N . ARG B 1 113 ? -2.934 -17.25 1.251 1 95.62 113 ARG B N 1
ATOM 1883 C CA . ARG B 1 113 ? -4.02 -17.297 2.225 1 95.62 113 ARG B CA 1
ATOM 1884 C C . ARG B 1 113 ? -4.332 -15.898 2.76 1 95.62 113 ARG B C 1
ATOM 1886 O O . ARG B 1 113 ? -3.471 -15.016 2.748 1 95.62 113 ARG B O 1
ATOM 1893 N N . ASP B 1 114 ? -5.633 -15.695 3.146 1 92.12 114 ASP B N 1
ATOM 1894 C CA . ASP B 1 114 ? -6.082 -14.492 3.84 1 92.12 114 ASP B CA 1
ATOM 1895 C C . ASP B 1 114 ? -6.164 -13.305 2.881 1 92.12 114 ASP B C 1
ATOM 1897 O O . ASP B 1 114 ? -5.918 -12.164 3.277 1 92.12 114 ASP B O 1
ATOM 1901 N N . LEU B 1 115 ? -6.328 -13.57 1.614 1 93.5 115 LEU B N 1
ATOM 1902 C CA . LEU B 1 115 ? -6.578 -12.516 0.638 1 93.5 115 LEU B CA 1
ATOM 1903 C C . LEU B 1 115 ? -8.07 -12.375 0.366 1 93.5 115 LEU B C 1
ATOM 1905 O O . LEU B 1 115 ? -8.703 -13.289 -0.167 1 93.5 115 LEU B O 1
ATOM 1909 N N . GLU B 1 116 ? -8.656 -11.25 0.632 1 91.31 116 GLU B N 1
ATOM 1910 C CA . GLU B 1 116 ? -10.102 -11.047 0.519 1 91.31 116 GLU B CA 1
ATOM 1911 C C . GLU B 1 116 ? -10.461 -10.328 -0.777 1 91.31 116 GLU B C 1
ATOM 1913 O O . GLU B 1 116 ? -11.617 -9.984 -1.004 1 91.31 116 GLU B O 1
ATOM 1918 N N . ALA B 1 117 ? -9.562 -10.164 -1.645 1 94 117 ALA B N 1
ATOM 1919 C CA . ALA B 1 117 ? -9.812 -9.484 -2.916 1 94 117 ALA B CA 1
ATOM 1920 C C . ALA B 1 117 ? -10.656 -10.352 -3.842 1 94 117 ALA B C 1
ATOM 1922 O O . ALA B 1 117 ? -10.469 -11.57 -3.91 1 94 117 ALA B O 1
ATOM 1923 N N . LEU B 1 118 ? -11.539 -9.719 -4.613 1 95.38 118 LEU B N 1
ATOM 1924 C CA . LEU B 1 118 ? -12.445 -10.398 -5.527 1 95.38 118 LEU B CA 1
ATOM 1925 C C . LEU B 1 118 ? -11.688 -10.961 -6.727 1 95.38 118 LEU B C 1
ATOM 1927 O O . LEU B 1 118 ? -10.609 -10.469 -7.074 1 95.38 118 LEU B O 1
ATOM 1931 N N . ASP B 1 119 ? -12.352 -11.93 -7.32 1 96.75 119 ASP B N 1
ATOM 1932 C CA . ASP B 1 119 ? -11.812 -12.5 -8.547 1 96.75 119 ASP B CA 1
ATOM 1933 C C . ASP B 1 119 ? -11.578 -11.422 -9.602 1 96.75 119 ASP B C 1
ATOM 1935 O O . ASP B 1 119 ? -12.422 -10.555 -9.805 1 96.75 119 ASP B O 1
ATOM 1939 N N . GLY B 1 120 ? -10.375 -11.484 -10.242 1 97.25 120 GLY B N 1
ATOM 1940 C CA . GLY B 1 120 ? -10.07 -10.555 -11.32 1 97.25 120 GLY B CA 1
ATOM 1941 C C . GLY B 1 120 ? -9.43 -9.273 -10.836 1 97.25 120 GLY B C 1
ATOM 1942 O O . GLY B 1 120 ? -8.977 -8.453 -11.641 1 97.25 120 GLY B O 1
ATOM 1943 N N . THR B 1 121 ? -9.375 -9.047 -9.539 1 97.44 121 THR B N 1
ATOM 1944 C CA . THR B 1 121 ? -8.805 -7.816 -9 1 97.44 121 THR B CA 1
ATOM 1945 C C . THR B 1 121 ? -7.355 -7.652 -9.445 1 97.44 121 THR B C 1
ATOM 1947 O O . THR B 1 121 ? -6.547 -8.57 -9.289 1 97.44 121 THR B O 1
ATOM 1950 N N . PRO B 1 122 ? -7.02 -6.523 -10.094 1 98.5 122 PRO B N 1
ATOM 1951 C CA . PRO B 1 122 ? -5.629 -6.281 -10.484 1 98.5 122 PRO B CA 1
ATOM 1952 C C . PRO B 1 122 ? -4.688 -6.18 -9.281 1 98.5 122 PRO B C 1
ATOM 1954 O O . PRO B 1 122 ? -5.059 -5.617 -8.25 1 98.5 122 PRO B O 1
ATOM 1957 N N . VAL B 1 123 ? -3.504 -6.762 -9.375 1 98.75 123 VAL B N 1
ATOM 1958 C CA . VAL B 1 123 ? -2.441 -6.66 -8.383 1 98.75 123 VAL B CA 1
ATOM 1959 C C . VAL B 1 123 ? -1.429 -5.602 -8.82 1 98.75 123 VAL B C 1
ATOM 1961 O O . VAL B 1 123 ? -1.034 -5.555 -9.984 1 98.75 123 VAL B O 1
ATOM 1964 N N . LEU B 1 124 ? -1.024 -4.762 -7.871 1 98.69 124 LEU B N 1
ATOM 1965 C CA . LEU B 1 124 ? -0.141 -3.646 -8.203 1 98.69 124 LEU B CA 1
ATOM 1966 C C . LEU B 1 124 ? 1.281 -3.92 -7.723 1 98.69 124 LEU B C 1
ATOM 1968 O O . LEU B 1 124 ? 2.246 -3.473 -8.344 1 98.69 124 LEU B O 1
ATOM 1972 N N . ASP B 1 125 ? 1.414 -4.574 -6.605 1 98.62 125 ASP B N 1
ATOM 1973 C CA . ASP B 1 125 ? 2.727 -4.75 -5.988 1 98.62 125 ASP B CA 1
ATOM 1974 C C . ASP B 1 125 ? 2.676 -5.785 -4.871 1 98.62 125 ASP B C 1
ATOM 1976 O O . ASP B 1 125 ? 1.596 -6.141 -4.395 1 98.62 125 ASP B O 1
ATOM 1980 N N . VAL B 1 126 ? 3.789 -6.285 -4.465 1 98.5 126 VAL B N 1
ATOM 1981 C CA . VAL B 1 126 ? 4 -7.125 -3.293 1 98.5 126 VAL B CA 1
ATOM 1982 C C . VAL B 1 126 ? 5.191 -6.605 -2.49 1 98.5 126 VAL B C 1
ATOM 1984 O O . VAL B 1 126 ? 6.207 -6.203 -3.064 1 98.5 126 VAL B O 1
ATOM 1987 N N . LYS B 1 127 ? 5.066 -6.527 -1.202 1 96.94 127 LYS B N 1
ATOM 1988 C CA . LYS B 1 127 ? 6.125 -6.09 -0.297 1 96.94 127 LYS B CA 1
ATOM 1989 C C . LYS B 1 127 ? 6.207 -6.992 0.931 1 96.94 127 LYS B C 1
ATOM 1991 O O . LYS B 1 127 ? 5.199 -7.562 1.357 1 96.94 127 LYS B O 1
ATOM 1996 N N . PRO B 1 128 ? 7.402 -7.117 1.495 1 94.38 128 PRO B N 1
ATOM 1997 C CA . PRO B 1 128 ? 7.461 -7.734 2.822 1 94.38 128 PRO B CA 1
ATOM 1998 C C . PRO B 1 128 ? 6.672 -6.953 3.871 1 94.38 128 PRO B C 1
ATOM 2000 O O . PRO B 1 128 ? 6.484 -5.742 3.732 1 94.38 128 PRO B O 1
ATOM 2003 N N . VAL B 1 129 ? 6.199 -7.652 4.918 1 92.19 129 VAL B N 1
ATOM 2004 C CA . VAL B 1 129 ? 5.48 -7.008 6.012 1 92.19 129 VAL B CA 1
ATOM 2005 C C . VAL B 1 129 ? 6.395 -6.004 6.707 1 92.19 129 VAL B C 1
ATOM 2007 O O . VAL B 1 129 ? 7.598 -6.246 6.852 1 92.19 129 VAL B O 1
ATOM 2010 N N . LEU B 1 130 ? 5.805 -4.84 7.086 1 77.94 130 LEU B N 1
ATOM 2011 C CA . LEU B 1 130 ? 6.562 -3.836 7.82 1 77.94 130 LEU B CA 1
ATOM 2012 C C . LEU B 1 130 ? 7.016 -4.379 9.172 1 77.94 130 LEU B C 1
ATOM 2014 O O . LEU B 1 130 ? 6.266 -5.09 9.844 1 77.94 130 LEU B O 1
ATOM 2018 N N . GLY B 1 131 ? 8.18 -3.887 9.695 1 64.56 131 GLY B N 1
ATOM 2019 C CA . GLY B 1 131 ? 8.688 -4.262 11.008 1 64.56 131 GLY B CA 1
ATOM 2020 C C . GLY B 1 131 ? 9.297 -5.652 11.039 1 64.56 131 GLY B C 1
ATOM 2021 O O . GLY B 1 131 ? 9.734 -6.117 12.094 1 64.56 131 GLY B O 1
ATOM 2022 N N . ASP B 1 132 ? 8.992 -6.43 10.078 1 51.88 132 ASP B N 1
ATOM 2023 C CA . ASP B 1 132 ? 9.641 -7.734 10.07 1 51.88 132 ASP B CA 1
ATOM 2024 C C . ASP B 1 132 ? 11.164 -7.594 10.109 1 51.88 132 ASP B C 1
ATOM 2026 O O . ASP B 1 132 ? 11.75 -6.906 9.273 1 51.88 132 ASP B O 1
ATOM 2030 N N . PRO B 1 133 ? 11.695 -7.934 11.344 1 46.53 133 PRO B N 1
ATOM 2031 C CA . PRO B 1 133 ? 13.141 -7.809 11.586 1 46.53 133 PRO B CA 1
ATOM 2032 C C . PRO B 1 133 ? 13.977 -8.273 10.398 1 46.53 133 PRO B C 1
ATOM 2034 O O . PRO B 1 133 ? 15.109 -7.816 10.227 1 46.53 133 PRO B O 1
ATOM 2037 N N . ALA B 1 134 ? 13.508 -9.391 9.875 1 42.94 134 ALA B N 1
ATOM 2038 C CA . ALA B 1 134 ? 14.359 -9.922 8.82 1 42.94 134 ALA B CA 1
ATOM 2039 C C . ALA B 1 134 ? 14.586 -8.891 7.719 1 42.94 134 ALA B C 1
ATOM 2041 O O . ALA B 1 134 ? 15.422 -9.086 6.832 1 42.94 134 ALA B O 1
ATOM 2042 N N . ASP B 1 135 ? 13.656 -7.98 7.41 1 45.22 135 ASP B N 1
ATOM 2043 C CA . ASP B 1 135 ? 13.719 -6.988 6.34 1 45.22 135 ASP B CA 1
ATOM 2044 C C . ASP B 1 135 ? 14.766 -5.922 6.641 1 45.22 135 ASP B C 1
ATOM 2046 O O . ASP B 1 135 ? 14.875 -4.93 5.914 1 45.22 135 ASP B O 1
ATOM 2050 N N . ARG B 1 136 ? 15.172 -6 7.93 1 37.38 136 ARG B N 1
ATOM 2051 C CA . ARG B 1 136 ? 16.344 -5.176 8.188 1 37.38 136 ARG B CA 1
ATOM 2052 C C . ARG B 1 136 ? 17.594 -5.809 7.59 1 37.38 136 ARG B C 1
ATOM 2054 O O . ARG B 1 136 ? 17.703 -7.035 7.496 1 37.38 136 ARG B O 1
#

Foldseek 3Di:
DDDDDFDFQWFKAAPAADPVPFDPWLVVDGDKIKTFGDPVCLVVCVPDDAFAKKKWKFQLPPAAAVDQWAAAVNPPVRDIDGCVVHQDCHHNGSIHIHIWGFHDDDRRMTMIGSDRHHGGIGTGDMGHDPPPVVVD/DDDDDFDFQWFKAAPAADPVPFDPWLVVDGDKIKTFGDPVCLVVCVPDDAFAKKKWKFQLPVAAAVDQWAAAVNPPVRDIDGCVVHQDCHHNGSIHIHIWGFHDDDRRMTMIGSDRHHGGIGTGDMGHDPPPVVVD

Solvent-accessible surface area (backbone atoms only — not comparable to full-atom values): 14240 Å² total; per-residue (Å²): 124,63,69,46,76,39,47,43,48,25,28,31,46,36,88,37,78,45,79,89,75,36,45,93,42,19,88,66,72,29,57,66,29,33,37,44,42,42,78,91,47,50,61,15,50,67,61,65,51,58,75,39,58,29,30,39,32,28,40,43,82,85,44,49,45,82,37,36,57,38,32,64,95,71,36,76,88,44,66,78,33,12,29,39,60,33,84,61,54,38,20,73,48,28,64,41,81,35,68,28,35,29,66,39,71,58,89,53,35,35,31,29,34,23,47,45,63,41,42,64,33,34,24,41,49,44,24,51,49,83,86,45,64,81,81,100,125,62,68,45,78,39,49,42,47,25,27,32,46,36,88,38,78,44,81,89,76,37,46,92,43,20,88,69,71,28,57,68,28,32,37,42,44,40,78,91,48,49,61,17,51,66,61,66,51,59,74,39,59,30,30,39,31,27,41,43,83,85,42,49,46,83,37,34,57,39,32,61,96,70,35,76,90,45,67,79,35,12,28,40,61,34,85,60,54,39,20,72,47,29,64,41,79,37,68,28,36,29,66,37,71,58,89,53,36,35,31,30,34,24,48,45,63,40,42,65,32,34,25,41,48,44,25,52,48,83,84,44,67,80,80,99

pLDDT: mean 91.33, std 12.17, range [35.41, 98.81]